Protein AF-A0AA36IQG1-F1 (afdb_monomer_lite)

Structure (mmCIF, N/CA/C/O backbone):
data_AF-A0AA36IQG1-F1
#
_entry.id   AF-A0AA36IQG1-F1
#
loop_
_atom_site.group_PDB
_atom_site.id
_atom_site.type_symbol
_atom_site.label_atom_id
_atom_site.label_alt_id
_atom_site.label_comp_id
_atom_site.label_asym_id
_atom_site.label_entity_id
_atom_site.label_seq_id
_atom_site.pdbx_PDB_ins_code
_atom_site.Cartn_x
_atom_site.Cartn_y
_atom_site.Cartn_z
_atom_site.occupancy
_atom_site.B_iso_or_equiv
_atom_site.auth_seq_id
_atom_site.auth_comp_id
_atom_site.auth_asym_id
_atom_site.auth_atom_id
_atom_site.pdbx_PDB_model_num
ATOM 1 N N . MET A 1 1 ? -6.209 -33.655 64.721 1.00 41.25 1 MET A N 1
ATOM 2 C CA . MET A 1 1 ? -5.600 -32.523 63.988 1.00 41.25 1 MET A CA 1
ATOM 3 C C . MET A 1 1 ? -4.976 -33.063 62.707 1.00 41.25 1 MET A C 1
ATOM 5 O O . MET A 1 1 ? -3.866 -33.567 62.761 1.00 41.25 1 MET A O 1
ATOM 9 N N . PHE A 1 2 ? -5.690 -33.017 61.581 1.00 36.66 2 PHE A N 1
ATOM 10 C CA . PHE A 1 2 ? -5.120 -33.308 60.260 1.00 36.66 2 PHE A CA 1
ATOM 11 C C . PHE A 1 2 ? -5.131 -32.007 59.456 1.00 36.66 2 PHE A C 1
ATOM 13 O O . PHE A 1 2 ? -6.190 -31.433 59.213 1.00 36.66 2 PHE A O 1
ATOM 20 N N . ARG A 1 3 ? -3.937 -31.503 59.126 1.00 43.06 3 ARG A N 1
ATOM 21 C CA . ARG A 1 3 ? -3.743 -30.341 58.253 1.00 43.06 3 ARG A CA 1
ATOM 22 C C . ARG A 1 3 ? -4.010 -30.778 56.814 1.00 43.06 3 ARG A C 1
ATOM 24 O O . ARG A 1 3 ? -3.261 -31.587 56.277 1.00 43.06 3 ARG A O 1
ATOM 31 N N . VAL A 1 4 ? -5.052 -30.226 56.203 1.00 42.84 4 VAL A N 1
ATOM 32 C CA . VAL A 1 4 ? -5.266 -30.295 54.755 1.00 42.84 4 VAL A CA 1
ATOM 33 C C . VAL A 1 4 ? -4.360 -29.244 54.112 1.00 42.84 4 VAL A C 1
ATOM 35 O O . VAL A 1 4 ? -4.527 -28.049 54.346 1.00 42.84 4 VAL A O 1
ATOM 38 N N . LEU A 1 5 ? -3.362 -29.695 53.353 1.00 47.72 5 LEU A N 1
ATOM 39 C CA . LEU A 1 5 ? -2.545 -28.851 52.481 1.00 47.72 5 LEU A CA 1
ATOM 40 C C . LEU A 1 5 ? -3.355 -28.557 51.213 1.00 47.72 5 LEU A C 1
ATOM 42 O O . LEU A 1 5 ? -3.636 -29.461 50.428 1.00 47.72 5 LEU A O 1
ATOM 46 N N . GLY A 1 6 ? -3.761 -27.299 51.042 1.00 42.50 6 GLY A N 1
ATOM 47 C CA . GLY A 1 6 ? -4.405 -26.819 49.824 1.00 42.50 6 GLY A CA 1
ATOM 48 C C . GLY A 1 6 ? -3.398 -26.738 48.681 1.00 42.50 6 GLY A C 1
ATOM 49 O O . GLY A 1 6 ? -2.423 -25.994 48.759 1.00 42.50 6 GLY A O 1
ATOM 50 N N . PHE A 1 7 ? -3.638 -27.501 47.618 1.00 45.84 7 PHE A N 1
ATOM 51 C CA . PHE A 1 7 ? -2.949 -27.332 46.345 1.00 45.84 7 PHE A CA 1
ATOM 52 C C . PHE A 1 7 ? -3.533 -26.108 45.627 1.00 45.84 7 PHE A C 1
ATOM 54 O O . PHE A 1 7 ? -4.675 -26.137 45.172 1.00 45.84 7 PHE A O 1
ATOM 61 N N . CYS A 1 8 ? -2.747 -25.036 45.512 1.00 45.50 8 CYS A N 1
ATOM 62 C CA . CYS A 1 8 ? -3.013 -23.970 44.549 1.00 45.50 8 CYS A CA 1
ATOM 63 C C . CYS A 1 8 ? -2.795 -24.525 43.138 1.00 45.50 8 CYS A C 1
ATOM 65 O O . CYS A 1 8 ? -1.659 -24.683 42.691 1.00 45.50 8 CYS A O 1
ATOM 67 N N . LEU A 1 9 ? -3.885 -24.814 42.431 1.00 46.47 9 LEU A N 1
ATOM 68 C CA . LEU A 1 9 ? -3.864 -24.997 40.985 1.00 46.47 9 LEU A CA 1
ATOM 69 C C . LEU A 1 9 ? -3.625 -23.624 40.348 1.00 46.47 9 LEU A C 1
ATOM 71 O O . LEU A 1 9 ? -4.540 -22.813 40.233 1.00 46.47 9 LEU A O 1
ATOM 75 N N . VAL A 1 10 ? -2.381 -23.350 39.958 1.00 50.50 10 VAL A N 1
ATOM 76 C CA . VAL A 1 10 ? -2.070 -22.230 39.067 1.00 50.50 10 VAL A CA 1
ATOM 77 C C . VAL A 1 10 ? -2.622 -22.609 37.696 1.00 50.50 10 VAL A C 1
ATOM 79 O O . VAL A 1 10 ? -2.089 -23.492 37.026 1.00 50.50 10 VAL A O 1
ATOM 82 N N . ALA A 1 11 ? -3.741 -22.000 37.310 1.00 45.75 11 ALA A N 1
ATOM 83 C CA . ALA A 1 11 ? -4.276 -22.126 35.966 1.00 45.75 11 ALA A CA 1
ATOM 84 C C . ALA A 1 11 ? -3.305 -21.439 34.998 1.00 45.75 11 ALA A C 1
ATOM 86 O O . ALA A 1 11 ? -3.128 -20.223 35.035 1.00 45.75 11 ALA A O 1
ATOM 87 N N . TRP A 1 12 ? -2.654 -22.225 34.146 1.00 48.62 12 TRP A N 1
ATOM 88 C CA . TRP A 1 12 ? -1.882 -21.705 33.026 1.00 48.62 12 TRP A CA 1
ATOM 89 C C . TRP A 1 12 ? -2.890 -21.183 32.004 1.00 48.62 12 TRP A C 1
ATOM 91 O O . TRP A 1 12 ? -3.496 -21.966 31.270 1.00 48.62 12 TRP A O 1
ATOM 101 N N . ALA A 1 13 ? -3.121 -19.871 31.991 1.00 45.00 13 ALA A N 1
ATOM 102 C CA . ALA A 1 13 ? -3.804 -19.234 30.877 1.00 45.00 13 ALA A CA 1
ATOM 103 C C . ALA A 1 13 ? -2.965 -19.511 29.623 1.00 45.00 13 ALA A C 1
ATOM 105 O O . ALA A 1 13 ? -1.805 -19.109 29.543 1.00 45.00 13 ALA A O 1
ATOM 106 N N . ARG A 1 14 ? -3.517 -20.269 28.671 1.00 46.19 14 ARG A N 1
ATOM 107 C CA . ARG A 1 14 ? -2.897 -20.408 27.353 1.00 46.19 14 ARG A CA 1
ATOM 108 C C . ARG A 1 14 ? -2.947 -19.025 26.715 1.00 46.19 14 ARG A C 1
ATOM 110 O O . ARG A 1 14 ? -4.040 -18.495 26.545 1.00 46.19 14 ARG A O 1
ATOM 117 N N . ALA A 1 15 ? -1.786 -18.442 26.425 1.00 52.34 15 ALA A N 1
ATOM 118 C CA . ALA A 1 15 ? -1.721 -17.239 25.610 1.00 52.34 15 ALA A CA 1
ATOM 119 C C . ALA A 1 15 ? -2.441 -17.523 24.284 1.00 52.34 15 ALA A C 1
ATOM 121 O O . ALA A 1 15 ? -2.215 -18.570 23.671 1.00 52.34 15 ALA A O 1
ATOM 122 N N . GLU A 1 16 ? -3.352 -16.638 23.885 1.00 55.72 16 GLU A N 1
ATOM 123 C CA . GLU A 1 16 ? -3.971 -16.721 22.566 1.00 55.72 16 GLU A CA 1
ATOM 124 C C . GLU A 1 16 ? -2.872 -16.604 21.497 1.00 55.72 16 GLU A C 1
ATOM 126 O O . GLU A 1 16 ? -1.923 -15.834 21.680 1.00 55.72 16 GLU A O 1
ATOM 131 N N . PRO A 1 17 ? -2.942 -17.381 20.402 1.00 58.81 17 PRO A N 1
ATOM 132 C CA . PRO A 1 17 ? -1.970 -17.255 19.328 1.00 58.81 17 PRO A CA 1
ATOM 133 C C . PRO A 1 17 ? -2.087 -15.855 18.726 1.00 58.81 17 PRO A C 1
ATOM 135 O O . PRO A 1 17 ? -3.158 -15.455 18.274 1.00 58.81 17 PRO A O 1
ATOM 138 N N . ALA A 1 18 ? -0.986 -15.105 18.713 1.00 72.19 18 ALA A N 1
ATOM 139 C CA . ALA A 1 18 ? -1.009 -13.720 18.247 1.00 72.19 18 ALA A CA 1
ATOM 140 C C . ALA A 1 18 ? -1.276 -13.584 16.744 1.00 72.19 18 ALA A C 1
ATOM 142 O O . ALA A 1 18 ? -1.605 -12.497 16.274 1.00 72.19 18 ALA A O 1
ATOM 143 N N . CYS A 1 19 ? -1.131 -14.679 15.996 1.00 83.56 19 CYS A N 1
ATOM 144 C CA . CYS A 1 19 ? -1.543 -14.757 14.610 1.00 83.56 19 CYS A CA 1
ATOM 145 C C . CYS A 1 19 ? -2.657 -15.786 14.433 1.00 83.56 19 CYS A C 1
ATOM 147 O O . CYS A 1 19 ? -2.537 -16.930 14.873 1.00 83.56 19 CYS A O 1
ATOM 149 N N . THR A 1 20 ? -3.717 -15.407 13.722 1.00 82.56 20 THR A N 1
ATOM 150 C CA . THR A 1 20 ? -4.759 -16.346 13.290 1.00 82.56 20 THR A CA 1
ATOM 151 C C . THR A 1 20 ? -5.058 -16.145 11.810 1.00 82.56 20 THR A C 1
ATOM 153 O O . THR A 1 20 ? -5.496 -15.076 11.381 1.00 82.56 20 THR A O 1
ATOM 156 N N . SER A 1 21 ? -4.819 -17.182 11.005 1.00 68.31 21 SER A N 1
ATOM 157 C CA . SER A 1 21 ? -5.308 -17.228 9.630 1.00 68.31 21 SER A CA 1
ATOM 158 C C . SER A 1 21 ? -6.762 -17.698 9.659 1.00 68.31 21 SER A C 1
ATOM 160 O O . SER A 1 21 ? -7.066 -18.824 10.055 1.00 68.31 21 SER A O 1
ATOM 162 N N . ARG A 1 22 ? -7.705 -16.827 9.284 1.00 62.81 22 ARG A N 1
ATOM 163 C CA . ARG A 1 22 ? -9.074 -17.283 9.025 1.00 62.81 22 ARG A CA 1
ATOM 164 C C . ARG A 1 22 ? -9.137 -17.876 7.626 1.00 62.81 22 ARG A C 1
ATOM 166 O O . ARG A 1 22 ? -8.807 -17.209 6.649 1.00 62.81 22 ARG A O 1
ATOM 173 N N . ALA A 1 23 ? -9.593 -19.125 7.546 1.00 54.66 23 ALA A N 1
ATOM 174 C CA . ALA A 1 23 ? -10.039 -19.709 6.292 1.00 54.66 23 ALA A CA 1
ATOM 175 C C . ALA A 1 23 ? -11.165 -18.846 5.697 1.00 54.66 23 ALA A C 1
ATOM 177 O O . ALA A 1 23 ? -11.987 -18.285 6.421 1.00 54.66 23 ALA A O 1
ATOM 178 N N . VAL A 1 24 ? -11.137 -18.730 4.372 1.00 52.34 24 VAL A N 1
ATOM 179 C CA . VAL A 1 24 ? -11.989 -17.891 3.528 1.00 52.34 24 VAL A CA 1
ATOM 180 C C . VAL A 1 24 ? -13.472 -18.113 3.835 1.00 52.34 24 VAL A C 1
ATOM 182 O O . VAL A 1 24 ? -14.077 -19.050 3.326 1.00 52.34 24 VAL A O 1
ATOM 185 N N . GLU A 1 25 ? -14.082 -17.215 4.605 1.00 49.03 25 GLU A N 1
ATOM 186 C CA . GLU A 1 25 ? -15.535 -17.066 4.623 1.00 49.03 25 GLU A CA 1
ATOM 187 C C . GLU A 1 25 ? -15.880 -15.632 4.222 1.00 49.03 25 GLU A C 1
ATOM 189 O O . GLU A 1 25 ? -15.621 -14.663 4.930 1.00 49.03 25 GLU A O 1
ATOM 194 N N . SER A 1 26 ? -16.407 -15.522 3.003 1.00 52.38 26 SER A N 1
ATOM 195 C CA . SER A 1 26 ? -16.682 -14.309 2.223 1.00 52.38 26 SER A CA 1
ATOM 196 C C . SER A 1 26 ? -17.869 -13.483 2.763 1.00 52.38 26 SER A C 1
ATOM 198 O O . SER A 1 26 ? -18.528 -12.762 2.007 1.00 52.38 26 SER A O 1
ATOM 200 N N . ALA A 1 27 ? -18.181 -13.573 4.054 1.00 58.19 27 ALA A N 1
ATOM 201 C CA . ALA A 1 27 ? -19.183 -12.702 4.651 1.00 58.19 27 ALA A CA 1
ATOM 202 C C . ALA A 1 27 ? -18.648 -11.262 4.714 1.00 58.19 27 ALA A C 1
ATOM 204 O O . ALA A 1 27 ? -17.476 -11.033 5.020 1.00 58.19 27 ALA A O 1
ATOM 205 N N . ALA A 1 28 ? -19.509 -10.286 4.413 1.00 61.56 28 ALA A N 1
ATOM 206 C CA . ALA A 1 28 ? -19.200 -8.895 4.710 1.00 61.56 28 ALA A CA 1
ATOM 207 C C . ALA A 1 28 ? -18.885 -8.773 6.216 1.00 61.56 28 ALA A C 1
ATOM 209 O O . ALA A 1 28 ? -19.557 -9.412 7.034 1.00 61.56 28 ALA A O 1
ATOM 210 N N . PRO A 1 29 ? -17.851 -8.012 6.598 1.00 65.62 29 PRO A N 1
ATOM 211 C CA . PRO A 1 29 ? -17.495 -7.846 7.989 1.00 65.62 29 PRO A CA 1
ATOM 212 C C . PRO A 1 29 ? -18.657 -7.152 8.703 1.00 65.62 29 PRO A C 1
ATOM 214 O O . PRO A 1 29 ? -19.240 -6.195 8.201 1.00 65.62 29 PRO A O 1
ATOM 217 N N . ALA A 1 30 ? -19.004 -7.645 9.892 1.00 75.25 30 ALA A N 1
ATOM 218 C CA . ALA A 1 30 ? -20.083 -7.077 10.703 1.00 75.25 30 ALA A CA 1
ATOM 219 C C . ALA A 1 30 ? -19.775 -5.650 11.207 1.00 75.25 30 ALA A C 1
ATOM 221 O O . ALA A 1 30 ? -20.647 -4.990 11.766 1.00 75.25 30 ALA A O 1
ATOM 222 N N . ARG A 1 31 ? -18.527 -5.192 11.042 1.00 89.44 31 ARG A N 1
ATOM 223 C CA . ARG A 1 31 ? -18.010 -3.877 11.434 1.00 89.44 31 ARG A CA 1
ATOM 224 C C . ARG A 1 31 ? -17.150 -3.309 10.294 1.00 89.44 31 ARG A C 1
ATOM 226 O O . ARG A 1 31 ? -16.562 -4.103 9.557 1.00 89.44 31 ARG A O 1
ATOM 233 N N . PRO A 1 32 ? -17.030 -1.977 10.156 1.00 95.06 32 PRO A N 1
ATOM 234 C CA . PRO A 1 32 ? -16.093 -1.362 9.220 1.00 95.06 32 PRO A CA 1
ATOM 235 C C . PRO A 1 32 ? -14.651 -1.843 9.434 1.00 95.06 32 PRO A C 1
ATOM 237 O O . PRO A 1 32 ? -14.182 -1.938 10.567 1.00 95.06 32 PRO A O 1
ATOM 240 N N . CYS A 1 33 ? -13.942 -2.097 8.339 1.00 97.25 33 CYS A N 1
ATOM 241 C CA . CYS A 1 33 ? -12.523 -2.455 8.317 1.00 97.25 33 CYS A CA 1
ATOM 242 C C . CYS A 1 33 ? -11.749 -1.548 7.358 1.00 97.25 33 CYS A C 1
ATOM 244 O O . CYS A 1 33 ? -12.348 -0.883 6.509 1.00 97.25 33 CYS A O 1
ATOM 246 N N . LEU A 1 34 ? -10.420 -1.550 7.474 1.00 98.25 34 LEU A N 1
ATOM 247 C CA . LEU A 1 34 ? -9.509 -0.849 6.567 1.00 98.25 34 LEU A CA 1
ATOM 248 C C . LEU A 1 34 ? -8.554 -1.843 5.907 1.00 98.25 34 LEU A C 1
ATOM 250 O O . LEU A 1 34 ? -7.864 -2.574 6.611 1.00 98.25 34 LEU A O 1
ATOM 254 N N . CYS A 1 35 ? -8.451 -1.801 4.580 1.00 98.50 35 CYS A N 1
ATOM 255 C CA . CYS A 1 35 ? -7.291 -2.322 3.863 1.00 98.50 35 CYS A CA 1
ATOM 256 C C . CYS A 1 35 ? -6.442 -1.156 3.348 1.00 98.50 35 CYS A C 1
ATOM 258 O O . CYS A 1 35 ? -6.887 -0.387 2.497 1.00 98.50 35 CYS A O 1
ATOM 260 N N . ALA A 1 36 ? -5.223 -1.021 3.855 1.00 98.56 36 ALA A N 1
ATOM 261 C CA . ALA A 1 36 ? -4.257 -0.036 3.388 1.00 98.56 36 ALA A CA 1
ATOM 262 C C . ALA A 1 36 ? -3.112 -0.728 2.643 1.00 98.56 36 ALA A C 1
ATOM 264 O O . ALA A 1 36 ? -2.716 -1.838 2.996 1.00 98.56 36 ALA A O 1
ATOM 265 N N . PHE A 1 37 ? -2.579 -0.073 1.617 1.00 98.56 37 PHE A N 1
ATOM 266 C CA . PHE A 1 37 ? -1.577 -0.669 0.736 1.00 98.56 37 PHE A CA 1
ATOM 267 C C . PHE A 1 37 ? -0.392 0.274 0.538 1.00 98.56 37 PHE A C 1
ATOM 269 O O . PHE A 1 37 ? -0.570 1.487 0.387 1.00 98.56 37 PHE A O 1
ATOM 276 N N . ASP A 1 38 ? 0.814 -0.278 0.484 1.00 98.06 38 ASP A N 1
ATOM 277 C CA . ASP A 1 38 ? 1.863 0.327 -0.329 1.00 98.06 38 ASP A CA 1
ATOM 278 C C . ASP A 1 38 ? 1.510 0.184 -1.824 1.00 98.06 38 ASP A C 1
ATOM 280 O O . ASP A 1 38 ? 0.651 -0.614 -2.209 1.00 98.06 38 ASP A O 1
ATOM 284 N N . VAL A 1 39 ? 2.124 0.995 -2.683 1.00 96.69 39 VAL A N 1
ATOM 285 C CA . VAL A 1 39 ? 1.870 0.948 -4.130 1.00 96.69 39 VAL A CA 1
ATOM 286 C C . VAL A 1 39 ? 2.929 0.104 -4.824 1.00 96.69 39 VAL A C 1
ATOM 288 O O . VAL A 1 39 ? 2.596 -0.877 -5.497 1.00 96.69 39 VAL A O 1
ATOM 291 N N . ASP A 1 40 ? 4.192 0.460 -4.625 1.00 94.69 40 ASP A N 1
ATOM 292 C CA . ASP A 1 40 ? 5.326 -0.020 -5.395 1.00 94.69 40 ASP A CA 1
ATOM 293 C C . ASP A 1 40 ? 5.625 -1.476 -5.058 1.00 94.69 40 ASP A C 1
ATOM 295 O O . ASP A 1 40 ? 5.992 -1.807 -3.941 1.00 94.69 40 ASP A O 1
ATOM 299 N N . ARG A 1 41 ? 5.499 -2.373 -6.041 1.00 95.62 41 ARG A N 1
ATOM 300 C CA . ARG A 1 41 ? 5.685 -3.830 -5.841 1.00 95.62 41 ARG A CA 1
ATOM 301 C C . ARG A 1 41 ? 4.673 -4.465 -4.889 1.00 95.62 41 ARG A C 1
ATOM 303 O O . ARG A 1 41 ? 4.863 -5.612 -4.487 1.00 95.62 41 ARG A O 1
ATOM 310 N N . THR A 1 42 ? 3.575 -3.764 -4.612 1.00 97.88 42 THR A N 1
ATOM 311 C CA . THR A 1 42 ? 2.414 -4.247 -3.856 1.00 97.88 42 THR A CA 1
ATOM 312 C C . THR A 1 42 ? 1.172 -4.236 -4.750 1.00 97.88 42 THR A C 1
ATOM 314 O O . THR A 1 42 ? 0.723 -5.292 -5.211 1.00 97.88 42 THR A O 1
ATOM 317 N N . LEU A 1 43 ? 0.636 -3.047 -5.055 1.00 97.88 43 LEU A N 1
ATOM 318 C CA . LEU A 1 43 ? -0.425 -2.853 -6.054 1.00 97.88 43 LEU A CA 1
ATOM 319 C C . LEU A 1 43 ? 0.132 -2.848 -7.484 1.00 97.88 43 LEU A C 1
ATOM 321 O O . LEU A 1 43 ? -0.596 -3.133 -8.437 1.00 97.88 43 LEU A O 1
ATOM 325 N N . THR A 1 44 ? 1.421 -2.571 -7.634 1.00 97.19 44 THR A N 1
ATOM 326 C CA . THR A 1 44 ? 2.168 -2.707 -8.886 1.00 97.19 44 THR A CA 1
ATOM 327 C C . THR A 1 44 ? 3.140 -3.883 -8.808 1.00 97.19 44 THR A C 1
ATOM 329 O O . THR A 1 44 ? 3.363 -4.455 -7.741 1.00 97.19 44 THR A O 1
ATOM 332 N N . GLY A 1 45 ? 3.702 -4.288 -9.941 1.00 95.62 45 GLY A N 1
ATOM 333 C CA . GLY A 1 45 ? 4.845 -5.198 -10.021 1.00 95.62 45 GLY A CA 1
ATOM 334 C C . GLY A 1 45 ? 6.013 -4.558 -10.768 1.00 95.62 45 GLY A C 1
ATOM 335 O O . GLY A 1 45 ? 5.982 -3.370 -11.074 1.00 95.62 45 GLY A O 1
ATOM 336 N N . PHE A 1 46 ? 7.051 -5.341 -11.083 1.00 93.44 46 PHE A N 1
ATOM 337 C CA . PHE A 1 46 ? 8.132 -4.875 -11.959 1.00 93.44 46 PHE A CA 1
ATOM 338 C C . PHE A 1 46 ? 7.561 -4.430 -13.295 1.00 93.44 46 PHE A C 1
ATOM 340 O O . PHE A 1 46 ? 6.780 -5.162 -13.907 1.00 93.44 46 PHE A O 1
ATOM 347 N N . GLN A 1 47 ? 7.971 -3.242 -13.734 1.00 92.50 47 GLN A N 1
ATOM 348 C CA . GLN A 1 47 ? 7.500 -2.661 -14.976 1.00 92.50 47 GLN A CA 1
ATOM 349 C C . GLN A 1 47 ? 7.801 -3.587 -16.160 1.00 92.50 47 GLN A C 1
ATOM 351 O O . GLN A 1 47 ? 8.942 -4.004 -16.360 1.00 92.50 47 GLN A O 1
ATOM 356 N N . GLU A 1 48 ? 6.761 -3.917 -16.930 1.00 92.06 48 GLU A N 1
ATOM 357 C CA . GLU A 1 48 ? 6.822 -4.644 -18.210 1.00 92.06 48 GLU A CA 1
ATOM 358 C C . GLU A 1 48 ? 7.443 -6.059 -18.156 1.00 92.06 48 GLU A C 1
ATOM 360 O O . GLU A 1 48 ? 7.674 -6.682 -19.193 1.00 92.06 48 GLU A O 1
ATOM 365 N N . LEU A 1 49 ? 7.654 -6.630 -16.965 1.00 92.50 49 LEU A N 1
ATOM 366 C CA . LEU A 1 49 ? 8.316 -7.928 -16.783 1.00 92.50 49 LEU A CA 1
ATOM 367 C C . LEU A 1 49 ? 7.341 -9.117 -16.876 1.00 92.50 49 LEU A C 1
ATOM 369 O O . LEU A 1 49 ? 7.277 -9.981 -16.000 1.00 92.50 49 LEU A O 1
ATOM 373 N N . LEU A 1 50 ? 6.549 -9.176 -17.948 1.00 94.62 50 LEU A N 1
ATOM 374 C CA . LEU A 1 50 ? 5.480 -10.175 -18.098 1.00 94.62 50 LEU A CA 1
ATOM 375 C C . LEU A 1 50 ? 5.983 -11.619 -18.254 1.00 94.62 50 LEU A C 1
ATOM 377 O O . LEU A 1 50 ? 5.232 -12.555 -17.992 1.00 94.62 50 LEU A O 1
ATOM 381 N N . SER A 1 51 ? 7.244 -11.825 -18.643 1.00 95.19 51 SER A N 1
ATOM 382 C CA . SER A 1 51 ? 7.842 -13.166 -18.711 1.00 95.19 51 SER A CA 1
ATOM 383 C C . SER A 1 51 ? 7.985 -13.819 -17.335 1.00 95.19 51 SER A C 1
ATOM 385 O O . SER A 1 51 ? 7.814 -15.029 -17.214 1.00 95.19 51 SER A O 1
ATOM 387 N N . GLU A 1 52 ? 8.290 -13.028 -16.304 1.00 95.50 52 GLU A N 1
ATOM 388 C CA . GLU A 1 52 ? 8.435 -13.505 -14.920 1.00 95.50 52 GLU A CA 1
ATOM 389 C C . GLU A 1 52 ? 7.143 -13.295 -14.123 1.00 95.50 52 GLU A C 1
ATOM 391 O O . GLU A 1 52 ? 6.825 -14.077 -13.228 1.00 95.50 52 GLU A O 1
ATOM 396 N N . CYS A 1 53 ? 6.361 -12.279 -14.497 1.00 97.31 53 CYS A N 1
ATOM 397 C CA . CYS A 1 53 ? 5.118 -11.886 -13.849 1.00 97.31 53 CYS A CA 1
ATOM 398 C C . CYS A 1 53 ? 3.925 -11.965 -14.819 1.00 97.31 53 CYS A C 1
ATOM 400 O O . CYS A 1 53 ? 3.307 -10.945 -15.126 1.00 97.31 53 CYS A O 1
ATOM 402 N N . PRO A 1 54 ? 3.543 -13.167 -15.293 1.00 97.50 54 PRO A N 1
ATOM 403 C CA . PRO A 1 54 ? 2.552 -13.330 -16.363 1.00 97.50 54 PRO A CA 1
ATOM 404 C C . PRO A 1 54 ? 1.119 -12.953 -15.965 1.00 97.50 54 PRO A C 1
ATOM 406 O O . PRO A 1 54 ? 0.229 -12.944 -16.809 1.00 97.50 54 PRO A O 1
ATOM 409 N N . ARG A 1 55 ? 0.869 -12.684 -14.679 1.00 97.62 55 ARG A N 1
ATOM 410 C CA . ARG A 1 55 ? -0.434 -12.234 -14.162 1.00 97.62 55 ARG A CA 1
ATOM 411 C C . ARG A 1 55 ? -0.524 -10.720 -13.991 1.00 97.62 55 ARG A C 1
ATOM 413 O O . ARG A 1 55 ? -1.552 -10.231 -13.528 1.00 97.62 55 ARG A O 1
ATOM 420 N N . ASN A 1 56 ? 0.539 -9.994 -14.315 1.00 98.00 56 ASN A N 1
ATOM 421 C CA . ASN A 1 56 ? 0.521 -8.545 -14.264 1.00 98.00 56 ASN A CA 1
ATOM 422 C C . ASN A 1 56 ? -0.099 -7.967 -15.534 1.00 98.00 56 ASN A C 1
ATOM 424 O O . ASN A 1 56 ? -0.088 -8.599 -16.589 1.00 98.00 56 ASN A O 1
ATOM 428 N N . LEU A 1 57 ? -0.617 -6.749 -15.421 1.00 97.38 57 LEU A N 1
ATOM 429 C CA . LEU A 1 57 ? -1.198 -6.008 -16.532 1.00 97.38 57 LEU A CA 1
ATOM 430 C C . LEU A 1 57 ? -0.395 -4.734 -16.770 1.00 97.38 57 LEU A C 1
ATOM 432 O O . LEU A 1 57 ? -0.332 -3.866 -15.902 1.00 97.38 57 LEU A O 1
ATOM 436 N N . VAL A 1 58 ? 0.201 -4.619 -17.954 1.00 96.56 58 VAL A N 1
ATOM 437 C CA . VAL A 1 58 ? 0.891 -3.398 -18.379 1.00 96.56 58 VAL A CA 1
ATOM 438 C C . VAL A 1 58 ? -0.141 -2.372 -18.840 1.00 96.56 58 VAL A C 1
ATOM 440 O O . VAL A 1 58 ? -0.944 -2.637 -19.732 1.00 96.56 58 VAL A O 1
ATOM 443 N N . MET A 1 59 ? -0.093 -1.190 -18.241 1.00 95.06 59 MET A N 1
ATOM 444 C CA . MET A 1 59 ? -0.866 -0.013 -18.614 1.00 95.06 59 MET A CA 1
ATOM 445 C C . MET A 1 59 ? -0.026 0.826 -19.580 1.00 95.06 59 MET A C 1
ATOM 447 O O . MET A 1 59 ? 0.672 1.758 -19.177 1.00 95.06 59 MET A O 1
ATOM 451 N N . GLU A 1 60 ? -0.041 0.455 -20.861 1.00 92.06 60 GLU A N 1
ATOM 452 C CA . GLU A 1 60 ? 0.731 1.157 -21.890 1.00 92.06 60 GLU A CA 1
ATOM 453 C C . GLU A 1 60 ? 0.438 2.666 -21.893 1.00 92.06 60 GLU A C 1
ATOM 455 O O . GLU A 1 60 ? -0.708 3.103 -21.789 1.00 92.06 60 GLU A O 1
ATOM 460 N N . GLY A 1 61 ? 1.492 3.475 -22.012 1.00 90.12 61 GLY A N 1
ATOM 461 C CA . GLY A 1 61 ? 1.389 4.936 -22.033 1.00 90.12 61 GLY A CA 1
ATOM 462 C C . GLY A 1 61 ? 1.334 5.603 -20.655 1.00 90.12 61 GLY A C 1
ATOM 463 O O . GLY A 1 61 ? 1.679 6.780 -20.567 1.00 90.12 61 GLY A O 1
ATOM 464 N N . ILE A 1 62 ? 1.011 4.871 -19.584 1.00 92.19 62 ILE A N 1
ATOM 465 C CA . ILE A 1 62 ? 1.090 5.384 -18.210 1.00 92.19 62 ILE A CA 1
ATOM 466 C C . ILE A 1 62 ? 2.485 5.096 -17.676 1.00 92.19 62 ILE A C 1
ATOM 468 O O . ILE A 1 62 ? 2.889 3.941 -17.556 1.00 92.19 62 ILE A O 1
ATOM 472 N N . LYS A 1 63 ? 3.250 6.147 -17.389 1.00 90.62 63 LYS A N 1
ATOM 473 C CA . LYS A 1 63 ? 4.616 6.007 -16.883 1.00 90.62 63 LYS A CA 1
ATOM 474 C C . LYS A 1 63 ? 4.590 5.687 -15.399 1.00 90.62 63 LYS A C 1
ATOM 476 O O . LYS A 1 63 ? 3.920 6.376 -14.640 1.00 90.62 63 LYS A O 1
ATOM 481 N N . ASP A 1 64 ?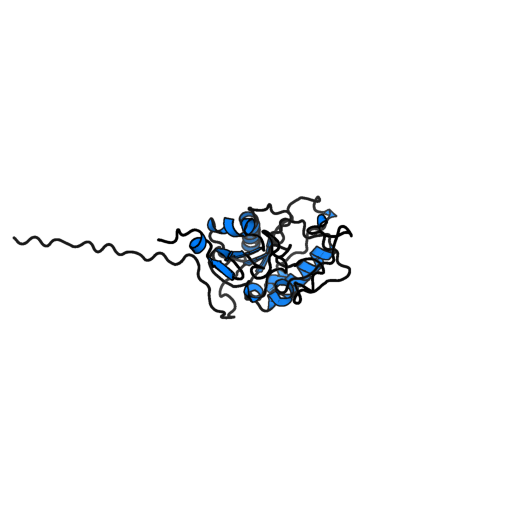 5.377 4.697 -15.023 1.00 88.81 64 ASP A N 1
ATOM 482 C CA . ASP A 1 64 ? 5.692 4.365 -13.646 1.00 88.81 64 ASP A CA 1
ATOM 483 C C . ASP A 1 64 ? 7.130 4.800 -13.372 1.00 88.81 64 ASP A C 1
ATOM 485 O O . ASP A 1 64 ? 8.084 4.400 -14.059 1.00 88.81 64 ASP A O 1
ATOM 489 N N . TYR A 1 65 ? 7.238 5.699 -12.394 1.00 84.56 65 TYR A N 1
ATOM 490 C CA . TYR A 1 65 ? 8.494 6.320 -12.006 1.00 84.56 65 TYR A CA 1
ATOM 491 C C . TYR A 1 65 ? 9.186 5.610 -10.834 1.00 84.56 65 TYR A C 1
ATOM 493 O O . TYR A 1 65 ? 10.248 6.034 -10.370 1.00 84.56 65 TYR A O 1
ATOM 501 N N . ALA A 1 66 ? 8.627 4.518 -10.334 1.00 84.44 66 ALA A N 1
ATOM 502 C CA . ALA A 1 66 ? 9.284 3.718 -9.328 1.00 84.44 66 ALA A CA 1
ATOM 503 C C . ALA A 1 66 ? 10.528 3.053 -9.927 1.00 84.44 66 ALA A C 1
ATOM 505 O O . ALA A 1 66 ? 10.520 2.511 -11.033 1.00 84.44 66 ALA A O 1
ATOM 506 N N . TYR A 1 67 ? 11.628 3.065 -9.172 1.00 76.31 67 TYR A N 1
ATOM 507 C CA . TYR A 1 67 ? 12.863 2.371 -9.551 1.00 76.31 67 TYR A CA 1
ATOM 508 C C . TYR A 1 67 ? 13.430 2.796 -10.922 1.00 76.31 67 TYR A C 1
ATOM 510 O O . TYR A 1 67 ? 13.971 1.962 -11.645 1.00 76.31 67 TYR A O 1
ATOM 518 N N . LEU A 1 68 ? 13.366 4.095 -11.266 1.00 72.81 68 LEU A N 1
ATOM 519 C CA . LEU A 1 68 ? 13.865 4.672 -12.539 1.00 72.81 68 LEU A CA 1
ATOM 520 C C . LEU A 1 68 ? 15.246 4.156 -12.957 1.00 72.81 68 LEU A C 1
ATOM 522 O O . LEU A 1 68 ? 15.508 3.957 -14.142 1.00 72.81 68 LEU A O 1
ATOM 526 N N . TYR A 1 69 ? 16.120 3.924 -11.973 1.00 67.00 69 TYR A N 1
ATOM 527 C CA . TYR A 1 69 ? 17.484 3.432 -12.158 1.00 67.00 69 TYR A CA 1
ATOM 528 C C . TYR A 1 69 ? 17.563 2.034 -12.789 1.00 67.00 69 TYR A C 1
ATOM 530 O O . TYR A 1 69 ? 18.632 1.628 -13.236 1.00 67.00 69 TYR A O 1
ATOM 538 N N . ALA A 1 70 ? 16.460 1.289 -12.811 1.00 62.91 70 ALA A N 1
ATOM 539 C CA . ALA A 1 70 ? 16.405 -0.075 -13.309 1.00 62.91 70 ALA A CA 1
ATOM 540 C C . ALA A 1 70 ? 16.009 -0.174 -14.792 1.00 62.91 70 ALA A C 1
ATOM 542 O O . ALA A 1 70 ? 16.008 -1.273 -15.344 1.00 62.91 70 ALA A O 1
ATOM 543 N N . THR A 1 71 ? 15.695 0.946 -15.459 1.00 64.19 71 THR A N 1
ATOM 544 C CA . THR A 1 71 ? 15.313 0.946 -16.881 1.00 64.19 71 THR A CA 1
ATOM 545 C C . THR A 1 71 ? 16.204 1.887 -17.702 1.00 64.19 71 THR A C 1
ATOM 547 O O . THR A 1 71 ? 16.442 3.022 -17.289 1.00 64.19 71 THR A O 1
ATOM 550 N N . PRO A 1 72 ? 16.663 1.491 -18.908 1.00 68.38 72 PRO A N 1
ATOM 551 C CA . PRO A 1 72 ? 17.462 2.371 -19.771 1.00 68.38 72 PRO A CA 1
ATOM 552 C C . PRO A 1 72 ? 16.738 3.658 -20.194 1.00 68.38 72 PRO A C 1
ATOM 554 O O . PRO A 1 72 ? 17.380 4.662 -20.486 1.00 68.38 72 PRO A O 1
ATOM 557 N N . ARG A 1 73 ? 15.398 3.630 -20.231 1.00 71.50 73 ARG A N 1
ATOM 558 C CA . ARG A 1 73 ? 14.539 4.784 -20.550 1.00 71.50 73 ARG A CA 1
ATOM 559 C C . ARG A 1 73 ? 14.418 5.778 -19.392 1.00 71.50 73 ARG A C 1
ATOM 561 O O . ARG A 1 73 ? 13.892 6.869 -19.591 1.00 71.50 73 ARG A O 1
ATOM 568 N N . GLY A 1 74 ? 14.868 5.393 -18.197 1.00 73.94 74 GLY A N 1
ATOM 569 C CA . GLY A 1 74 ? 14.646 6.149 -16.974 1.00 73.94 74 GLY A CA 1
ATOM 570 C C . GLY A 1 74 ? 13.186 6.158 -16.525 1.00 73.94 74 GLY A C 1
ATOM 571 O O . GLY A 1 74 ? 12.841 7.057 -15.783 1.00 73.94 74 GLY A O 1
ATOM 572 N N . PHE A 1 75 ? 12.346 5.231 -17.007 1.00 78.88 75 PHE A N 1
ATOM 573 C CA . PHE A 1 75 ? 11.002 4.869 -16.525 1.00 78.88 75 PHE A CA 1
ATOM 574 C C . PHE A 1 75 ? 10.527 3.574 -17.225 1.00 78.88 75 PHE A C 1
ATOM 576 O O . PHE A 1 75 ? 11.033 3.207 -18.296 1.00 78.88 75 PHE A O 1
ATOM 583 N N . GLY A 1 76 ? 9.525 2.905 -16.650 1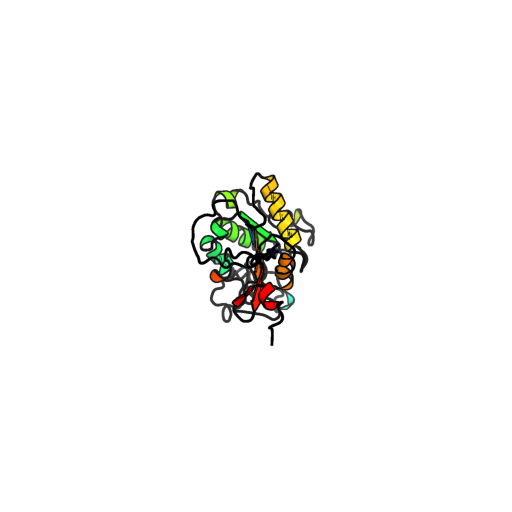.00 88.94 76 GLY A N 1
ATOM 584 C CA . GLY A 1 76 ? 8.768 1.826 -17.297 1.00 88.94 76 GLY A CA 1
ATOM 585 C C . GLY A 1 76 ? 7.284 2.176 -17.415 1.00 88.94 76 GLY A C 1
ATOM 586 O O . GLY A 1 76 ? 6.862 3.247 -16.975 1.00 88.94 76 GLY A O 1
ATOM 587 N N . PHE A 1 77 ? 6.483 1.305 -18.021 1.00 92.81 77 PHE A N 1
ATOM 588 C CA . PHE A 1 77 ? 5.027 1.449 -17.953 1.00 92.81 77 PHE A CA 1
ATOM 589 C C . PHE A 1 77 ? 4.475 0.899 -16.639 1.00 92.81 77 PHE A C 1
ATOM 591 O O . PHE A 1 77 ? 4.914 -0.155 -16.162 1.00 92.81 77 PHE A O 1
ATOM 598 N N . LEU A 1 78 ? 3.475 1.595 -16.092 1.00 94.75 78 LEU A N 1
ATOM 599 C CA . LEU A 1 78 ? 2.726 1.151 -14.924 1.00 94.75 78 LEU A CA 1
ATOM 600 C C . LEU A 1 78 ? 2.256 -0.274 -15.152 1.00 94.75 78 LEU A C 1
ATOM 602 O O . LEU A 1 78 ? 1.589 -0.584 -16.134 1.00 94.75 78 LEU A O 1
ATOM 606 N N . THR A 1 79 ? 2.645 -1.155 -14.244 1.00 96.06 79 THR A N 1
ATOM 607 C CA . THR A 1 79 ? 2.365 -2.579 -14.358 1.00 96.06 79 THR A CA 1
ATOM 608 C C . THR A 1 79 ? 1.611 -3.012 -13.115 1.00 96.06 79 THR A C 1
ATOM 610 O O . THR A 1 79 ? 2.190 -3.142 -12.040 1.00 96.06 79 THR A O 1
ATOM 613 N N . LEU A 1 80 ? 0.300 -3.196 -13.250 1.00 97.62 80 LEU A N 1
ATOM 614 C CA . LEU A 1 80 ? -0.595 -3.562 -12.159 1.00 97.62 80 LEU A CA 1
ATOM 615 C C . LEU A 1 80 ? -0.353 -5.014 -11.735 1.00 97.62 80 LEU A C 1
ATOM 617 O O . LEU A 1 80 ? -0.305 -5.914 -12.578 1.00 97.62 80 LEU A O 1
ATOM 621 N N . SER A 1 81 ? -0.221 -5.247 -10.429 1.00 98.31 81 SER A N 1
ATOM 622 C CA . SER A 1 81 ? -0.099 -6.590 -9.860 1.00 98.31 81 SER A CA 1
ATOM 623 C C . SER A 1 81 ? -1.400 -7.383 -9.988 1.00 98.31 81 SER A C 1
ATOM 625 O O . SER A 1 81 ? -2.468 -6.828 -10.259 1.00 98.31 81 SER A O 1
ATOM 627 N N . GLN A 1 82 ? -1.341 -8.699 -9.768 1.00 98.19 82 GLN A N 1
ATOM 628 C CA . GLN A 1 82 ? -2.558 -9.514 -9.704 1.00 98.19 82 GLN A CA 1
ATOM 629 C C . GLN A 1 82 ? -3.513 -9.005 -8.608 1.00 98.19 82 GLN A C 1
ATOM 631 O O . GLN A 1 82 ? -4.731 -9.051 -8.783 1.00 98.19 82 GLN A O 1
ATOM 636 N N . LEU A 1 83 ? -2.969 -8.525 -7.484 1.00 98.00 83 LEU A N 1
ATOM 637 C CA . LEU A 1 83 ? -3.756 -7.993 -6.380 1.00 98.00 83 LEU A CA 1
ATOM 638 C C . LEU A 1 83 ? -4.594 -6.792 -6.815 1.00 98.00 83 LEU A C 1
ATOM 640 O O . LEU A 1 83 ? -5.812 -6.853 -6.675 1.00 98.00 83 LEU A O 1
ATOM 644 N N . SER A 1 84 ? -3.989 -5.740 -7.375 1.00 97.19 84 SER A N 1
ATOM 645 C CA . SER A 1 84 ? -4.728 -4.522 -7.750 1.00 97.19 84 SER A CA 1
ATOM 646 C C . SER A 1 84 ? -5.805 -4.779 -8.803 1.00 97.19 84 SER A C 1
ATOM 648 O O . SER A 1 84 ? -6.894 -4.219 -8.709 1.00 97.19 84 SER A O 1
ATOM 650 N N . GLN A 1 85 ? -5.549 -5.692 -9.744 1.00 97.31 85 GLN A N 1
ATOM 651 C CA . GLN A 1 85 ? -6.521 -6.098 -10.764 1.00 97.31 85 GLN A CA 1
ATOM 652 C C . GLN A 1 85 ? -7.756 -6.812 -10.189 1.00 97.31 85 GLN A C 1
ATOM 654 O O . GLN A 1 85 ? -8.820 -6.776 -10.802 1.00 97.31 85 GLN A O 1
ATOM 659 N N . GLY A 1 86 ? -7.630 -7.485 -9.040 1.00 96.00 86 GLY A N 1
ATOM 660 C CA . GLY A 1 86 ? -8.685 -8.339 -8.485 1.00 96.00 86 GLY A CA 1
ATOM 661 C C . GLY A 1 86 ? -9.056 -8.038 -7.037 1.00 96.00 86 GLY A C 1
ATOM 662 O O . GLY A 1 86 ? -9.625 -8.907 -6.376 1.00 96.00 86 GLY A O 1
ATOM 663 N N . LEU A 1 87 ? -8.772 -6.836 -6.525 1.00 95.19 87 LEU A N 1
ATOM 664 C CA . LEU A 1 87 ? -9.107 -6.436 -5.150 1.00 95.19 87 LEU A CA 1
ATOM 665 C C . LEU A 1 87 ? -10.597 -6.650 -4.813 1.00 95.19 87 LEU A C 1
ATOM 667 O O . LEU A 1 87 ? -10.918 -7.050 -3.697 1.00 95.19 87 LEU A O 1
ATOM 671 N N . ASN A 1 88 ? -11.505 -6.480 -5.783 1.00 94.94 88 ASN A N 1
ATOM 672 C CA . ASN A 1 88 ? -12.942 -6.756 -5.618 1.00 94.94 88 ASN A CA 1
ATOM 673 C C . ASN A 1 88 ? -13.284 -8.237 -5.357 1.00 94.94 88 ASN A C 1
ATOM 675 O O . ASN A 1 88 ? -14.420 -8.564 -5.013 1.00 94.94 88 ASN A O 1
ATOM 679 N N . THR A 1 89 ? -12.336 -9.154 -5.541 1.00 94.50 89 THR A N 1
ATOM 680 C CA . THR A 1 89 ? -12.511 -10.587 -5.266 1.00 94.50 89 THR A CA 1
ATOM 681 C C . THR A 1 89 ? -11.944 -11.007 -3.913 1.00 94.50 89 THR A C 1
ATOM 683 O O . THR A 1 89 ? -12.198 -12.127 -3.473 1.00 94.50 89 THR A O 1
ATOM 686 N N . THR A 1 90 ? -11.221 -10.116 -3.231 1.00 94.31 90 THR A N 1
ATOM 687 C CA . THR A 1 90 ? -10.677 -10.363 -1.892 1.00 94.31 90 THR A CA 1
ATOM 688 C C . THR A 1 90 ? -11.654 -9.880 -0.817 1.00 94.31 90 THR A C 1
ATOM 690 O O . THR A 1 90 ? -12.709 -9.307 -1.108 1.00 94.31 90 THR A O 1
ATOM 693 N N . PHE A 1 91 ? -11.317 -10.092 0.458 1.00 93.69 91 PHE A N 1
ATOM 694 C CA . PHE A 1 91 ? -12.115 -9.552 1.562 1.00 93.69 91 PHE A CA 1
ATOM 695 C C . PHE A 1 91 ? -12.089 -8.012 1.609 1.00 93.69 91 PHE A C 1
ATOM 697 O O . PHE A 1 91 ? -13.042 -7.410 2.107 1.00 93.69 91 PHE A O 1
ATOM 704 N N . CYS A 1 92 ? -11.048 -7.376 1.048 1.00 95.81 92 CYS A N 1
ATOM 705 C CA . CYS A 1 92 ? -10.880 -5.923 1.059 1.00 95.81 92 CYS A CA 1
ATOM 706 C C . CYS A 1 92 ? -11.976 -5.182 0.294 1.00 95.81 92 CYS A C 1
ATOM 708 O O . CYS A 1 92 ? -12.224 -4.020 0.594 1.00 95.81 92 CYS A O 1
ATOM 710 N N . ARG A 1 93 ? -12.702 -5.848 -0.617 1.00 95.00 93 ARG A N 1
ATOM 711 C CA . ARG A 1 93 ? -13.892 -5.277 -1.276 1.00 95.00 93 ARG A CA 1
ATOM 712 C C . ARG A 1 93 ? -14.950 -4.769 -0.289 1.00 95.00 93 ARG A C 1
ATOM 714 O O . ARG A 1 93 ? -15.758 -3.910 -0.627 1.00 95.00 93 ARG A O 1
ATOM 721 N N . ASN A 1 94 ? -14.969 -5.342 0.917 1.00 93.50 94 ASN A N 1
ATOM 722 C CA . ASN A 1 94 ? -15.907 -4.996 1.976 1.00 93.50 94 ASN A CA 1
ATOM 723 C C . ASN A 1 94 ? -15.314 -4.014 3.009 1.00 93.50 94 ASN A C 1
ATOM 725 O O . ASN A 1 94 ? -15.967 -3.730 4.010 1.00 93.50 94 ASN A O 1
ATOM 729 N N . CYS A 1 95 ? -14.083 -3.541 2.803 1.00 96.25 95 CYS A N 1
ATOM 730 C CA . CYS A 1 95 ? -13.401 -2.588 3.672 1.00 96.25 95 CYS A CA 1
ATOM 731 C C . CYS A 1 95 ? -13.319 -1.208 3.010 1.00 96.25 95 CYS A C 1
ATOM 733 O O . CYS A 1 95 ? -13.415 -1.066 1.790 1.00 96.25 95 CYS A O 1
ATOM 735 N N . TYR A 1 96 ? -13.069 -0.188 3.825 1.00 97.81 96 TYR A N 1
ATOM 736 C CA . TYR A 1 96 ? -12.523 1.071 3.332 1.00 97.81 96 TYR A CA 1
ATOM 737 C C . TYR A 1 96 ? -11.086 0.840 2.868 1.00 97.81 96 TYR A C 1
ATOM 739 O O . TYR A 1 96 ? -10.402 -0.046 3.389 1.00 97.81 96 TYR A O 1
ATOM 747 N N . LEU A 1 97 ? -10.629 1.617 1.883 1.00 97.75 97 LEU A N 1
ATOM 748 C CA . LEU A 1 97 ? -9.286 1.468 1.319 1.00 97.75 97 LEU A CA 1
ATOM 749 C C . LEU A 1 97 ? -8.421 2.698 1.607 1.00 97.75 97 LEU A C 1
ATOM 751 O O . LEU A 1 97 ? -8.928 3.812 1.748 1.00 97.75 97 LEU A O 1
ATOM 755 N N . GLY A 1 98 ? -7.110 2.504 1.675 1.00 97.56 98 GLY A N 1
ATOM 756 C CA . GLY A 1 98 ? -6.143 3.586 1.832 1.00 97.56 98 GLY A CA 1
ATOM 757 C C . GLY A 1 98 ? -4.801 3.259 1.191 1.00 97.56 98 GLY A C 1
ATOM 758 O O . GLY A 1 98 ? -4.529 2.112 0.836 1.00 97.56 98 GLY A O 1
ATOM 759 N N . ILE A 1 99 ? -3.954 4.276 1.061 1.00 97.62 99 ILE A N 1
ATOM 760 C CA . ILE A 1 99 ? -2.579 4.133 0.577 1.00 97.62 99 ILE A CA 1
ATOM 761 C C . ILE A 1 99 ? -1.629 4.701 1.622 1.00 97.62 99 ILE A C 1
ATOM 763 O O . ILE A 1 99 ? -1.829 5.817 2.094 1.00 97.62 99 ILE A O 1
ATOM 767 N N . ALA A 1 100 ? -0.576 3.955 1.938 1.00 97.06 100 ALA A N 1
ATOM 768 C CA . ALA A 1 100 ? 0.596 4.458 2.639 1.00 97.06 100 ALA A CA 1
ATOM 769 C C . ALA A 1 100 ? 1.834 4.063 1.827 1.00 97.06 100 ALA A C 1
ATOM 771 O O . ALA A 1 100 ? 2.398 2.993 2.038 1.00 97.06 100 ALA A O 1
ATOM 772 N N . SER A 1 101 ? 2.253 4.912 0.886 1.00 95.00 101 SER A N 1
ATOM 773 C CA . SER A 1 101 ? 3.358 4.641 -0.041 1.00 95.00 101 SER A CA 1
ATOM 774 C C . SER A 1 101 ? 4.621 5.420 0.312 1.00 95.00 101 SER A C 1
ATOM 776 O O . SER A 1 101 ? 4.533 6.528 0.826 1.00 95.00 101 SER A O 1
ATOM 778 N N . ALA A 1 102 ? 5.795 4.818 0.101 1.00 91.12 102 ALA A N 1
ATOM 779 C CA . ALA A 1 102 ? 7.083 5.470 0.346 1.00 91.12 102 ALA A CA 1
ATOM 780 C C . ALA A 1 102 ? 7.497 6.337 -0.841 1.00 91.12 102 ALA A C 1
ATOM 782 O O . ALA A 1 102 ? 8.103 7.392 -0.652 1.00 91.12 102 ALA A O 1
ATOM 783 N N . GLY A 1 103 ? 7.124 5.910 -2.047 1.00 85.12 103 GLY A N 1
ATOM 784 C CA . GLY A 1 103 ? 7.200 6.726 -3.241 1.00 85.12 103 GLY A CA 1
ATOM 785 C C . GLY A 1 103 ? 6.119 7.807 -3.272 1.00 85.12 103 GLY A C 1
ATOM 786 O O . GLY A 1 103 ? 5.182 7.837 -2.468 1.00 85.12 103 GLY A O 1
ATOM 787 N N . GLY A 1 104 ? 6.253 8.698 -4.251 1.00 80.88 104 GLY A N 1
ATOM 788 C CA . GLY A 1 104 ? 5.256 9.722 -4.561 1.00 80.88 104 GLY A CA 1
ATOM 789 C C . GLY A 1 104 ? 4.008 9.197 -5.275 1.00 80.88 104 GLY A C 1
ATOM 790 O O . GLY A 1 104 ? 3.113 9.997 -5.538 1.00 80.88 104 GLY A O 1
ATOM 791 N N . VAL A 1 105 ? 3.953 7.890 -5.580 1.00 79.25 105 VAL A N 1
ATOM 792 C CA . VAL A 1 105 ? 2.931 7.270 -6.442 1.00 79.25 105 VAL A CA 1
ATOM 793 C C . VAL A 1 105 ? 2.898 7.979 -7.803 1.00 79.25 105 VAL A C 1
ATOM 795 O O . VAL A 1 105 ? 1.895 8.570 -8.174 1.00 79.25 105 VAL A O 1
ATOM 798 N N . GLY A 1 106 ? 4.040 8.014 -8.497 1.00 70.19 106 GLY A N 1
ATOM 799 C CA . GLY A 1 106 ? 4.182 8.622 -9.828 1.00 70.19 106 GLY A CA 1
ATOM 800 C C . GLY A 1 106 ? 3.726 10.073 -10.008 1.00 70.19 106 GLY A C 1
ATOM 801 O O . GLY A 1 106 ? 3.558 10.837 -9.054 1.00 70.19 106 GLY A O 1
ATOM 802 N N . LEU A 1 107 ? 3.544 10.431 -11.286 1.00 72.38 107 LEU A N 1
ATOM 803 C CA . LEU A 1 107 ? 2.842 1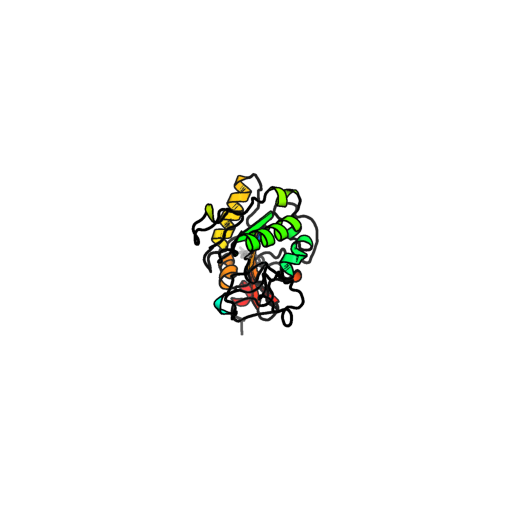1.643 -11.727 1.00 72.38 107 LEU A CA 1
ATOM 804 C C . LEU A 1 107 ? 1.320 11.400 -11.756 1.00 72.38 107 LEU A C 1
ATOM 806 O O . LEU A 1 107 ? 0.853 10.286 -11.508 1.00 72.38 107 LEU A O 1
ATOM 810 N N . ASP A 1 108 ? 0.540 12.426 -12.102 1.00 78.75 108 ASP A N 1
ATOM 811 C CA . ASP A 1 108 ? -0.930 12.393 -12.065 1.00 78.75 108 ASP A CA 1
ATOM 812 C C . ASP A 1 108 ? -1.564 11.166 -12.753 1.00 78.75 108 ASP A C 1
ATOM 814 O O . ASP A 1 108 ? -2.485 10.579 -12.189 1.00 78.75 108 ASP A O 1
ATOM 818 N N . ASP A 1 109 ? -1.064 10.709 -13.906 1.00 86.69 109 ASP A N 1
ATOM 819 C CA . ASP A 1 109 ? -1.653 9.558 -14.614 1.00 86.69 109 ASP A CA 1
ATOM 820 C C . ASP A 1 109 ? -1.545 8.240 -13.822 1.00 86.69 109 ASP A C 1
ATOM 822 O O . ASP A 1 109 ? -2.495 7.453 -13.789 1.00 86.69 109 ASP A O 1
ATOM 826 N N . GLU A 1 110 ? -0.416 8.004 -13.141 1.00 89.31 110 GLU A N 1
ATOM 827 C CA . GLU A 1 110 ? -0.229 6.829 -12.280 1.00 89.31 110 GLU A CA 1
ATOM 828 C C . GLU A 1 110 ? -1.186 6.893 -11.084 1.00 89.31 110 GLU A C 1
ATOM 830 O O . GLU A 1 110 ? -1.921 5.939 -10.811 1.00 89.31 110 GLU A O 1
ATOM 835 N N . LYS A 1 111 ? -1.257 8.059 -10.429 1.00 88.56 111 LYS A N 1
ATOM 836 C CA . LYS A 1 111 ? -2.185 8.322 -9.321 1.00 88.56 111 LYS A CA 1
ATOM 837 C C . LYS A 1 111 ? -3.630 8.052 -9.724 1.00 88.56 111 LYS A C 1
ATOM 839 O O . LYS A 1 111 ? -4.359 7.390 -8.979 1.00 88.56 111 LYS A O 1
ATOM 844 N N . GLN A 1 112 ? -4.051 8.536 -10.894 1.00 90.50 112 GLN A N 1
ATOM 845 C CA . GLN A 1 112 ? -5.408 8.316 -11.396 1.00 90.50 112 GLN A CA 1
ATOM 846 C C . GLN A 1 112 ? -5.672 6.842 -11.707 1.00 90.50 112 GLN A C 1
ATOM 848 O O . GLN A 1 112 ? -6.738 6.340 -11.353 1.00 90.50 112 GLN A O 1
ATOM 853 N N . ALA A 1 113 ? -4.718 6.124 -12.304 1.00 93.00 113 ALA A N 1
ATOM 854 C CA . ALA A 1 113 ? -4.869 4.698 -12.583 1.00 93.00 113 ALA A CA 1
ATOM 855 C C . ALA A 1 113 ? -5.000 3.866 -11.296 1.00 93.00 113 ALA A C 1
ATOM 857 O O . ALA A 1 113 ? -5.900 3.029 -11.189 1.00 93.00 113 ALA A O 1
ATOM 858 N N . ILE A 1 114 ? -4.164 4.135 -10.288 1.00 94.25 114 ILE A N 1
ATOM 859 C CA . ILE A 1 114 ? -4.250 3.478 -8.977 1.00 94.25 114 ILE A CA 1
ATOM 860 C C . ILE A 1 114 ? -5.569 3.828 -8.275 1.00 94.25 114 ILE A C 1
ATOM 862 O O . ILE A 1 114 ? -6.248 2.938 -7.761 1.00 94.25 114 ILE A O 1
ATOM 866 N N . LEU A 1 115 ? -5.989 5.098 -8.296 1.00 93.75 115 LEU A N 1
ATOM 867 C CA . LEU A 1 115 ? -7.267 5.516 -7.709 1.00 93.75 115 LEU A CA 1
ATOM 868 C C . LEU A 1 115 ? -8.459 4.844 -8.395 1.00 93.75 115 LEU A C 1
ATOM 870 O O . LEU A 1 115 ? -9.395 4.419 -7.720 1.00 93.75 115 LEU A O 1
ATOM 874 N N . ALA A 1 116 ? -8.427 4.734 -9.723 1.00 93.81 116 ALA A N 1
ATOM 875 C CA . ALA A 1 116 ? -9.460 4.056 -10.492 1.00 93.81 116 ALA A CA 1
ATOM 876 C C . ALA A 1 116 ? -9.549 2.570 -10.114 1.00 93.81 116 ALA A C 1
ATOM 878 O O . ALA A 1 116 ? -10.654 2.076 -9.887 1.00 93.81 116 ALA A O 1
ATOM 879 N N . ALA A 1 117 ? -8.411 1.883 -9.964 1.00 94.19 117 ALA A N 1
ATOM 880 C CA . ALA A 1 117 ? -8.372 0.496 -9.502 1.00 94.19 117 ALA A CA 1
ATOM 881 C C . ALA A 1 117 ? -8.963 0.336 -8.087 1.00 94.19 117 ALA A C 1
ATOM 883 O O . ALA A 1 117 ? -9.787 -0.552 -7.864 1.00 94.19 117 ALA A O 1
ATOM 884 N N . LEU A 1 118 ? -8.619 1.224 -7.146 1.00 95.31 118 LEU A N 1
ATOM 885 C CA . LEU A 1 118 ? -9.176 1.197 -5.788 1.00 95.31 118 LEU A CA 1
ATOM 886 C C . LEU A 1 118 ? -10.688 1.462 -5.769 1.00 95.31 118 LEU A C 1
ATOM 888 O O . LEU A 1 118 ? -11.433 0.711 -5.140 1.00 95.31 118 LEU A O 1
ATOM 892 N N . LYS A 1 119 ? -11.161 2.492 -6.481 1.00 94.81 119 LYS A N 1
ATOM 893 C CA . LYS A 1 119 ? -12.594 2.828 -6.558 1.00 94.81 119 LYS A CA 1
ATOM 894 C C . LYS A 1 119 ? -13.407 1.713 -7.212 1.00 94.81 119 LYS A C 1
ATOM 896 O O . LYS A 1 119 ? -14.473 1.373 -6.713 1.00 94.81 119 LYS A O 1
ATOM 901 N N . ALA A 1 120 ? -12.891 1.105 -8.281 1.00 93.88 120 ALA A N 1
ATOM 902 C CA . ALA A 1 120 ? -13.534 -0.033 -8.937 1.00 93.88 120 ALA A CA 1
ATOM 903 C C . ALA A 1 120 ? -13.608 -1.279 -8.036 1.00 93.88 120 ALA A C 1
ATOM 905 O O . ALA A 1 120 ? -14.479 -2.129 -8.231 1.00 93.88 120 ALA A O 1
ATOM 906 N N . ALA A 1 121 ? -12.699 -1.397 -7.064 1.00 93.25 121 ALA A N 1
ATOM 907 C CA . ALA A 1 121 ? -12.656 -2.524 -6.147 1.00 93.25 121 ALA A CA 1
ATOM 908 C C . ALA A 1 121 ? -13.528 -2.372 -4.894 1.00 93.25 121 ALA A C 1
ATOM 910 O O . ALA A 1 121 ? -13.920 -3.375 -4.291 1.00 93.25 121 ALA A O 1
ATOM 911 N N . ALA A 1 122 ? -13.789 -1.134 -4.486 1.00 93.75 122 ALA A N 1
ATOM 912 C CA . ALA A 1 122 ? -14.467 -0.806 -3.245 1.00 93.75 122 ALA A CA 1
ATOM 913 C C . ALA A 1 122 ? -15.994 -0.972 -3.338 1.00 93.75 122 ALA A C 1
ATOM 915 O O . ALA A 1 122 ? -16.593 -0.909 -4.414 1.00 93.75 122 ALA A O 1
ATOM 916 N N . SER A 1 123 ? -16.649 -1.123 -2.183 1.00 92.44 123 SER A N 1
ATOM 917 C CA . SER A 1 123 ? -18.101 -0.942 -2.093 1.00 92.44 123 SER A CA 1
ATOM 918 C C . SER A 1 123 ? -18.493 0.478 -2.526 1.00 92.44 123 SER A C 1
ATOM 920 O O . SER A 1 123 ? -17.678 1.399 -2.478 1.00 92.44 123 SER A O 1
ATOM 922 N N . ALA A 1 124 ? -19.755 0.688 -2.914 1.00 92.56 124 ALA A N 1
ATOM 923 C CA . ALA A 1 124 ? -20.228 2.019 -3.307 1.00 92.56 124 ALA A CA 1
ATOM 924 C C . ALA A 1 124 ? -19.997 3.071 -2.204 1.00 92.56 124 ALA A C 1
ATOM 926 O O . ALA A 1 124 ? -19.587 4.193 -2.490 1.00 92.56 124 ALA A O 1
ATOM 927 N N . GLU A 1 125 ? -20.203 2.685 -0.943 1.00 92.62 125 GLU A N 1
ATOM 928 C CA . GLU A 1 125 ? -19.963 3.535 0.223 1.00 92.62 125 GLU A CA 1
ATOM 929 C C . GLU A 1 125 ? -18.474 3.863 0.403 1.00 92.62 125 GLU A C 1
ATOM 931 O O . GLU A 1 125 ? -18.106 5.034 0.498 1.00 92.62 125 GLU A O 1
ATOM 936 N N . ALA A 1 126 ? -17.601 2.852 0.379 1.00 93.19 126 ALA A N 1
ATOM 937 C CA . ALA A 1 126 ? -16.162 3.060 0.514 1.00 93.19 126 ALA A CA 1
ATOM 938 C C . ALA A 1 126 ? -15.590 3.864 -0.667 1.00 93.19 126 ALA A C 1
ATOM 940 O O . ALA A 1 126 ? -14.768 4.756 -0.465 1.00 93.19 126 ALA A O 1
ATOM 941 N N . SER A 1 127 ? -16.062 3.611 -1.892 1.00 93.75 127 SER A N 1
ATOM 942 C CA . SER A 1 127 ? -15.680 4.380 -3.079 1.00 93.75 127 SER A CA 1
ATOM 943 C C . SER A 1 127 ? -16.121 5.842 -2.987 1.00 93.75 127 SER A C 1
ATOM 945 O O . SER A 1 127 ? -15.391 6.711 -3.458 1.00 93.75 127 SER A O 1
ATOM 947 N N . ALA A 1 128 ? -17.303 6.124 -2.431 1.00 92.31 128 ALA A N 1
ATOM 948 C CA . ALA A 1 128 ? -17.800 7.489 -2.252 1.00 92.31 128 ALA A CA 1
ATOM 949 C C . ALA A 1 128 ? -17.040 8.245 -1.152 1.00 92.31 128 ALA A C 1
ATOM 951 O O . ALA A 1 128 ? -16.903 9.464 -1.228 1.00 92.31 128 ALA A O 1
ATOM 952 N N . ALA A 1 129 ? -16.522 7.529 -0.151 1.00 91.75 129 ALA A N 1
ATOM 953 C CA . ALA A 1 129 ? -15.702 8.110 0.904 1.00 91.75 129 ALA A CA 1
ATOM 954 C C . ALA A 1 129 ? -14.296 8.508 0.419 1.00 91.75 129 ALA A C 1
ATOM 956 O O . ALA A 1 129 ? -13.685 9.396 1.005 1.00 91.75 129 ALA A O 1
ATOM 957 N N . MET A 1 130 ? -13.764 7.887 -0.638 1.00 92.06 130 MET A N 1
ATOM 958 C CA . MET A 1 130 ? -12.421 8.197 -1.139 1.00 92.06 130 MET A CA 1
ATOM 959 C C . MET A 1 130 ? -12.366 9.566 -1.840 1.00 92.06 130 MET A C 1
ATOM 961 O O . MET A 1 130 ? -13.084 9.774 -2.825 1.00 92.06 130 MET A O 1
ATOM 965 N N . PRO A 1 131 ? -11.473 10.484 -1.416 1.00 90.44 131 PRO A N 1
ATOM 966 C CA . PRO A 1 131 ? -11.260 11.734 -2.132 1.00 90.44 131 PRO A CA 1
ATOM 967 C C . PRO A 1 131 ? -10.538 11.484 -3.466 1.00 90.44 131 PRO A C 1
ATOM 969 O O . PRO A 1 131 ? -10.228 10.353 -3.841 1.00 90.44 131 PRO A O 1
ATOM 972 N N . ASN A 1 132 ? -10.272 12.550 -4.215 1.00 88.00 132 ASN A N 1
ATOM 973 C CA . ASN A 1 132 ? -9.253 12.499 -5.261 1.00 88.00 132 ASN A CA 1
ATOM 974 C C . ASN A 1 132 ? -7.871 12.728 -4.639 1.00 88.00 132 ASN A C 1
ATOM 976 O O . ASN A 1 132 ? -7.762 13.232 -3.520 1.00 88.00 132 ASN A O 1
ATOM 980 N N . TRP A 1 133 ? -6.818 12.377 -5.374 1.00 82.88 133 TRP A N 1
ATOM 981 C CA . TRP A 1 133 ? -5.467 12.794 -5.017 1.00 82.88 133 TRP A CA 1
ATOM 982 C C . TRP A 1 133 ? -5.369 14.318 -4.970 1.00 82.88 133 TRP A C 1
ATOM 984 O O . TRP A 1 133 ? -5.976 15.011 -5.788 1.00 82.88 133 TRP A O 1
ATOM 994 N N . THR A 1 134 ? -4.575 14.828 -4.033 1.00 77.06 134 THR A N 1
ATOM 995 C CA . THR A 1 134 ? -4.072 16.201 -4.107 1.00 77.06 134 THR A CA 1
ATOM 996 C C . THR A 1 134 ? -3.193 16.329 -5.345 1.00 77.06 134 THR A C 1
ATOM 998 O O . THR A 1 134 ? -2.351 15.459 -5.587 1.00 77.06 134 THR A O 1
ATOM 1001 N N . THR A 1 135 ? -3.408 17.373 -6.143 1.00 67.44 135 THR A N 1
ATOM 1002 C CA . THR A 1 135 ? -2.676 17.541 -7.402 1.00 67.44 135 THR A CA 1
ATOM 1003 C C . THR A 1 135 ? -1.231 17.954 -7.129 1.00 67.44 135 THR A C 1
ATOM 1005 O O . THR A 1 135 ? -0.915 18.448 -6.047 1.00 67.44 135 THR A O 1
ATOM 1008 N N . GLU A 1 136 ? -0.332 17.785 -8.100 1.00 60.34 136 GLU A N 1
ATOM 1009 C CA . GLU A 1 136 ? 1.059 18.258 -7.965 1.00 60.34 136 GLU A CA 1
ATOM 1010 C C . GLU A 1 136 ? 1.178 19.778 -7.790 1.00 60.34 136 GLU A C 1
ATOM 1012 O O . GLU A 1 136 ? 2.185 20.260 -7.279 1.00 60.34 136 GLU A O 1
ATOM 1017 N N . ALA A 1 137 ? 0.150 20.547 -8.162 1.00 60.69 137 ALA A N 1
ATOM 1018 C CA . ALA A 1 137 ? 0.096 21.977 -7.868 1.00 60.69 137 ALA A CA 1
ATOM 1019 C C . ALA A 1 137 ? -0.122 22.266 -6.370 1.00 60.69 137 ALA A C 1
ATOM 1021 O O . ALA A 1 137 ? 0.221 23.353 -5.904 1.00 60.69 137 ALA A O 1
ATOM 1022 N N . ASP A 1 138 ? -0.672 21.302 -5.625 1.00 56.34 138 ASP A N 1
ATOM 1023 C CA . ASP A 1 138 ? -1.079 21.452 -4.226 1.00 56.34 138 ASP A CA 1
ATOM 1024 C C . ASP A 1 138 ? -0.048 20.897 -3.229 1.00 56.34 138 ASP A C 1
ATOM 1026 O O . ASP A 1 138 ? -0.184 21.119 -2.026 1.00 56.34 138 ASP A O 1
ATOM 1030 N N . VAL A 1 139 ? 0.968 20.160 -3.697 1.00 56.03 139 VAL A N 1
ATOM 1031 C CA . VAL A 1 139 ? 1.938 19.457 -2.843 1.00 56.03 139 VAL A CA 1
ATOM 1032 C C . VAL A 1 139 ? 3.333 19.608 -3.431 1.00 56.03 139 VAL A C 1
ATOM 1034 O O . VAL A 1 139 ? 3.549 19.313 -4.606 1.00 56.03 139 VAL A O 1
ATOM 1037 N N . THR A 1 140 ? 4.308 20.043 -2.630 1.00 57.25 140 THR A N 1
ATOM 1038 C CA . THR A 1 140 ? 5.699 20.035 -3.096 1.00 57.25 140 THR A CA 1
ATOM 1039 C C . THR A 1 140 ? 6.137 18.591 -3.366 1.00 57.25 140 THR A C 1
ATOM 1041 O O . THR A 1 140 ? 5.700 17.658 -2.685 1.00 57.25 140 THR A O 1
ATOM 1044 N N . LEU A 1 141 ? 6.977 18.379 -4.387 1.00 60.31 141 LEU A N 1
ATOM 1045 C CA . LEU A 1 141 ? 7.550 17.071 -4.723 1.00 60.31 141 LEU A CA 1
ATOM 1046 C C . LEU A 1 141 ? 8.405 16.574 -3.543 1.00 60.31 141 LEU A C 1
ATOM 1048 O O . LEU A 1 141 ? 9.604 16.823 -3.566 1.00 60.31 141 LEU A O 1
ATOM 1052 N N . GLN A 1 142 ? 7.787 15.960 -2.520 1.00 61.81 142 GLN A N 1
ATOM 1053 C CA . GLN A 1 142 ? 8.336 15.275 -1.322 1.00 61.81 142 GLN A CA 1
ATOM 1054 C C . GLN A 1 142 ? 7.497 15.482 -0.042 1.00 61.81 142 GLN A C 1
ATOM 1056 O O . GLN A 1 142 ? 7.852 14.944 1.008 1.00 61.81 142 GLN A O 1
ATOM 1061 N N . GLU A 1 143 ? 6.390 16.226 -0.076 1.00 72.00 143 GLU A N 1
ATOM 1062 C CA . GLU A 1 143 ? 5.493 16.328 1.081 1.00 72.00 143 GLU A CA 1
ATOM 1063 C C . GLU A 1 143 ? 4.501 15.163 1.147 1.00 72.00 143 GLU A C 1
ATOM 1065 O O . GLU A 1 143 ? 3.927 14.755 0.137 1.00 72.00 143 GLU A O 1
ATOM 1070 N N . GLN A 1 144 ? 4.268 14.636 2.355 1.00 76.31 144 GLN A N 1
ATOM 1071 C CA . GLN A 1 144 ? 3.250 13.607 2.571 1.00 76.31 144 GLN A CA 1
ATOM 1072 C C . GLN A 1 144 ? 1.877 14.135 2.159 1.00 76.31 144 GLN A C 1
ATOM 1074 O O . GLN A 1 144 ? 1.385 15.111 2.727 1.00 76.31 144 GLN A O 1
ATOM 1079 N N . THR A 1 145 ? 1.235 13.457 1.213 1.00 83.00 145 THR A N 1
ATOM 1080 C CA . THR A 1 145 ? -0.145 13.767 0.835 1.00 83.00 145 THR A CA 1
ATOM 1081 C C . THR A 1 145 ? -1.103 13.429 1.988 1.00 83.00 145 THR A C 1
ATOM 1083 O O . THR A 1 145 ? -0.814 12.547 2.808 1.00 83.00 145 THR A O 1
ATOM 1086 N N . PRO A 1 146 ? -2.240 14.138 2.107 1.00 86.44 146 PRO A N 1
ATOM 1087 C CA . PRO A 1 146 ? -3.165 13.924 3.209 1.00 86.44 146 PRO A CA 1
ATOM 1088 C C . PRO A 1 146 ? -3.865 12.555 3.115 1.00 86.44 146 PRO A C 1
ATOM 1090 O O . PRO A 1 146 ? -4.065 12.024 2.021 1.00 86.44 146 PRO A O 1
ATOM 1093 N N . PRO A 1 147 ? -4.311 11.985 4.249 1.00 91.06 147 PRO A N 1
ATOM 1094 C CA . PRO A 1 147 ? -5.094 10.756 4.238 1.00 91.06 147 PRO A CA 1
ATOM 1095 C C . PRO A 1 147 ? -6.409 10.893 3.436 1.00 91.06 147 PRO A C 1
ATOM 1097 O O . PRO A 1 147 ? -6.945 12.000 3.319 1.00 91.06 147 PRO A O 1
ATOM 1100 N N . PRO A 1 148 ? -6.951 9.781 2.900 1.00 94.69 148 PRO A N 1
ATOM 1101 C CA . PRO A 1 148 ? -6.528 8.395 3.111 1.00 94.69 148 PRO A CA 1
ATOM 1102 C C . PRO A 1 148 ? -5.420 7.920 2.153 1.00 94.69 148 PRO A C 1
ATOM 1104 O O . PRO A 1 148 ? -5.089 6.735 2.158 1.00 94.69 148 PRO A O 1
ATOM 1107 N N . PHE A 1 149 ? -4.842 8.812 1.341 1.00 94.00 149 PHE A N 1
ATOM 1108 C CA . PHE A 1 149 ? -3.774 8.484 0.398 1.00 94.00 149 PHE A CA 1
ATOM 1109 C C . PHE A 1 149 ? -2.486 9.189 0.797 1.00 94.00 149 PHE A C 1
ATOM 1111 O O . PHE A 1 149 ? -2.228 10.302 0.362 1.00 94.00 149 PHE A O 1
ATOM 1118 N N . VAL A 1 150 ? -1.687 8.552 1.648 1.00 93.31 150 VAL A N 1
ATOM 1119 C CA . VAL A 1 150 ? -0.430 9.085 2.178 1.00 93.31 150 VAL A CA 1
ATOM 1120 C C . VAL A 1 150 ? 0.738 8.596 1.317 1.00 93.31 150 VAL A C 1
ATOM 1122 O O . VAL A 1 150 ? 1.186 7.461 1.454 1.00 93.31 150 VAL A O 1
ATOM 1125 N N . ALA A 1 151 ? 1.238 9.441 0.422 1.00 90.56 151 ALA A N 1
ATOM 1126 C CA . ALA A 1 151 ? 2.504 9.252 -0.284 1.00 90.56 151 ALA A CA 1
ATOM 1127 C C . ALA A 1 151 ? 3.681 9.749 0.574 1.00 90.56 151 ALA A C 1
ATOM 1129 O O . ALA A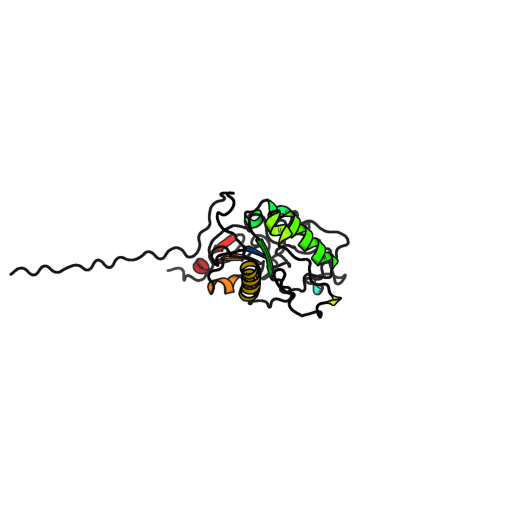 1 151 ? 3.469 10.413 1.591 1.00 90.56 151 ALA A O 1
ATOM 1130 N N . TRP A 1 152 ? 4.919 9.437 0.177 1.00 90.62 152 TRP A N 1
ATOM 1131 C CA . TRP A 1 152 ? 6.142 9.836 0.898 1.00 90.62 152 TRP A CA 1
ATOM 1132 C C . TRP A 1 152 ? 6.174 9.417 2.381 1.00 90.62 152 TRP A C 1
ATOM 1134 O O . TRP A 1 152 ? 6.775 10.070 3.239 1.00 90.62 152 TRP A O 1
ATOM 1144 N N . CYS A 1 153 ? 5.509 8.311 2.706 1.00 93.44 153 CYS A N 1
ATOM 1145 C CA . CYS A 1 153 ? 5.572 7.673 4.008 1.00 93.44 153 CYS A CA 1
ATOM 1146 C C . CYS A 1 153 ? 6.930 6.969 4.184 1.00 93.44 153 CYS A C 1
ATOM 1148 O O . CYS A 1 153 ? 7.200 6.017 3.449 1.00 93.44 153 CYS A O 1
ATOM 1150 N N . PRO A 1 154 ? 7.777 7.372 5.149 1.00 94.25 154 PRO A N 1
ATOM 1151 C CA . PRO A 1 154 ? 9.109 6.803 5.295 1.00 94.25 154 PRO A CA 1
ATOM 1152 C C . PRO A 1 154 ? 9.095 5.280 5.444 1.00 94.25 154 PRO A C 1
ATOM 1154 O O . PRO A 1 154 ? 8.242 4.710 6.131 1.00 94.25 154 PRO A O 1
ATOM 1157 N N . GLU A 1 155 ? 10.087 4.635 4.833 1.00 94.12 155 GLU A N 1
ATOM 1158 C CA . GLU A 1 155 ? 10.371 3.212 5.033 1.00 94.12 155 GLU A CA 1
ATOM 1159 C C . GLU A 1 155 ? 10.514 2.916 6.538 1.00 94.12 155 GLU A C 1
ATOM 1161 O O . GLU A 1 155 ? 11.099 3.699 7.291 1.00 94.12 155 GLU A O 1
ATOM 1166 N N . GLY A 1 156 ? 9.926 1.814 6.999 1.00 97.06 156 GLY A N 1
ATOM 1167 C CA . GLY A 1 156 ? 9.852 1.469 8.421 1.00 97.06 156 GLY A CA 1
ATOM 1168 C C . GLY A 1 156 ? 8.772 2.203 9.224 1.00 97.06 156 GLY A C 1
ATOM 1169 O O . GLY A 1 156 ? 8.525 1.848 10.375 1.00 97.06 156 GLY A O 1
ATOM 1170 N N . GLN A 1 157 ? 8.083 3.195 8.648 1.00 97.50 157 GLN A N 1
ATOM 1171 C CA . GLN A 1 157 ? 7.081 4.013 9.353 1.00 97.50 157 GLN A CA 1
ATOM 1172 C C . GLN A 1 157 ? 5.651 3.861 8.819 1.00 97.50 157 GLN A C 1
ATOM 1174 O O . GLN A 1 157 ? 4.759 4.624 9.196 1.00 97.50 157 GLN A O 1
ATOM 1179 N N . LYS A 1 158 ? 5.384 2.845 7.991 1.00 97.94 158 LYS A N 1
ATOM 1180 C CA . LYS A 1 158 ? 4.048 2.602 7.418 1.00 97.94 158 LYS A CA 1
ATOM 1181 C C . LYS A 1 158 ? 2.940 2.446 8.453 1.00 97.94 158 LYS A C 1
ATOM 1183 O O . LYS A 1 158 ? 1.817 2.879 8.208 1.00 97.94 158 LYS A O 1
ATOM 1188 N N . HIS A 1 159 ? 3.255 1.892 9.620 1.00 98.44 159 HIS A N 1
ATOM 1189 C CA . HIS A 1 159 ? 2.329 1.783 10.747 1.00 98.44 159 HIS A CA 1
ATOM 1190 C C . HIS A 1 159 ? 1.830 3.156 11.233 1.00 98.44 159 HIS A C 1
ATOM 1192 O O . HIS A 1 159 ? 0.638 3.315 11.488 1.00 98.44 159 HIS A O 1
ATOM 1198 N N . LEU A 1 160 ? 2.697 4.177 11.261 1.00 98.06 160 LEU A N 1
ATOM 1199 C CA . LEU A 1 160 ? 2.321 5.548 11.628 1.00 98.06 160 LEU A CA 1
ATOM 1200 C C . LEU A 1 160 ? 1.457 6.207 10.549 1.00 98.06 160 LEU A C 1
ATOM 1202 O O . LEU A 1 160 ? 0.470 6.870 10.855 1.00 98.06 160 LEU A O 1
ATOM 1206 N N . CYS A 1 161 ? 1.796 6.015 9.274 1.00 97.94 161 CYS A N 1
ATOM 1207 C CA . CYS A 1 161 ? 0.987 6.540 8.171 1.00 97.94 161 CYS A CA 1
ATOM 1208 C C . CYS A 1 161 ? -0.384 5.860 8.103 1.00 97.94 161 CYS A C 1
ATOM 1210 O O . CYS A 1 161 ? -1.391 6.527 7.891 1.00 97.94 161 CYS A O 1
ATOM 1212 N N . THR A 1 162 ? -0.437 4.552 8.358 1.00 98.56 162 THR A N 1
ATOM 1213 C CA . THR A 1 162 ? -1.690 3.794 8.448 1.00 98.56 162 THR A CA 1
ATOM 1214 C C . THR A 1 162 ? -2.555 4.303 9.599 1.00 98.56 162 THR A C 1
ATOM 1216 O O . THR A 1 162 ? -3.749 4.509 9.399 1.00 98.56 162 THR A O 1
ATOM 1219 N N . ALA A 1 163 ? -1.967 4.618 10.760 1.00 98.38 163 ALA A N 1
ATOM 1220 C CA . ALA A 1 163 ? -2.697 5.236 11.868 1.00 98.38 163 ALA A CA 1
ATOM 1221 C C . ALA A 1 163 ? -3.374 6.560 11.456 1.00 98.38 163 ALA A C 1
ATOM 1223 O O . ALA A 1 163 ? -4.556 6.751 11.734 1.00 98.38 163 ALA A O 1
ATOM 1224 N N . LYS A 1 164 ? -2.689 7.423 10.687 1.00 98.06 164 LYS A N 1
ATOM 1225 C CA . LYS A 1 164 ? -3.287 8.665 10.147 1.00 98.06 164 LYS A CA 1
ATOM 1226 C C . LYS A 1 164 ? -4.494 8.395 9.235 1.00 98.06 164 LYS A C 1
ATOM 1228 O O . LYS A 1 164 ? -5.449 9.169 9.229 1.00 98.06 164 LYS A O 1
ATOM 1233 N N . ILE A 1 165 ? -4.470 7.309 8.457 1.00 98.44 165 ILE A N 1
ATOM 1234 C CA . ILE A 1 165 ? -5.600 6.894 7.604 1.00 98.44 165 ILE A CA 1
ATOM 1235 C C . ILE A 1 165 ? -6.778 6.431 8.464 1.00 98.44 165 ILE A C 1
ATOM 1237 O O . ILE A 1 165 ? -7.918 6.820 8.211 1.00 98.44 165 ILE A O 1
ATOM 1241 N N . VAL A 1 166 ? -6.508 5.642 9.505 1.00 98.44 166 VAL A N 1
ATOM 1242 C CA . VAL A 1 166 ? -7.526 5.192 10.464 1.00 98.44 166 VAL A CA 1
ATOM 1243 C C . VAL A 1 166 ? -8.189 6.389 11.149 1.00 98.44 166 VAL A C 1
ATOM 1245 O O . VAL A 1 166 ? -9.415 6.475 11.185 1.00 98.44 166 VAL A O 1
ATOM 1248 N N . GLU A 1 167 ? -7.398 7.340 11.647 1.00 98.06 167 GLU A N 1
ATOM 1249 C CA . GLU A 1 167 ? -7.892 8.576 12.267 1.00 98.06 167 GLU A CA 1
ATOM 1250 C C . GLU A 1 167 ? -8.769 9.390 11.311 1.00 98.06 167 GLU A C 1
ATOM 1252 O O . GLU A 1 167 ? -9.827 9.884 11.704 1.00 98.06 167 GLU A O 1
ATOM 1257 N N . TRP A 1 168 ? -8.378 9.482 10.039 1.00 97.25 168 TRP A N 1
ATOM 1258 C CA . TRP A 1 168 ? -9.138 10.202 9.020 1.00 97.25 168 TRP A CA 1
ATOM 1259 C C . TRP A 1 168 ? -10.531 9.614 8.778 1.00 97.25 168 TRP A C 1
ATOM 1261 O O . TRP A 1 168 ? -11.497 10.376 8.660 1.00 97.25 168 TRP A O 1
ATOM 1271 N N . TYR A 1 169 ? -10.639 8.281 8.727 1.00 97.62 169 TYR A N 1
ATOM 1272 C CA . TYR A 1 169 ? -11.918 7.579 8.588 1.00 97.62 169 TYR A CA 1
ATOM 1273 C C . TYR A 1 169 ? -12.762 7.688 9.864 1.00 97.62 169 TYR A C 1
ATOM 1275 O O . TYR A 1 169 ? -13.951 7.996 9.790 1.00 97.62 169 TYR A O 1
ATOM 1283 N N . ARG A 1 170 ? -12.149 7.534 11.046 1.00 97.38 170 ARG A N 1
ATOM 1284 C CA . ARG A 1 170 ? -12.838 7.698 12.339 1.00 97.38 170 ARG A CA 1
ATOM 1285 C C . ARG A 1 170 ? -13.427 9.094 12.518 1.00 97.38 170 ARG A C 1
ATOM 1287 O O . ARG A 1 170 ? -14.544 9.219 13.005 1.00 97.38 170 ARG A O 1
ATOM 1294 N N . ALA A 1 171 ? -12.719 10.131 12.074 1.00 97.12 171 ALA A N 1
ATOM 1295 C CA . ALA A 1 171 ? -13.203 11.513 12.091 1.00 97.12 171 ALA A CA 1
ATOM 1296 C C . ALA A 1 171 ? -14.391 11.772 11.137 1.00 97.12 171 ALA A C 1
ATOM 1298 O O . ALA A 1 171 ? -14.931 12.876 11.125 1.00 97.12 171 ALA A O 1
ATOM 1299 N N . ARG A 1 172 ? -14.775 10.782 10.323 1.00 95.62 172 ARG A N 1
ATOM 1300 C CA . ARG A 1 172 ? -15.893 10.815 9.365 1.00 95.62 172 ARG A CA 1
ATOM 1301 C C . ARG A 1 172 ? -16.937 9.747 9.682 1.00 95.62 172 ARG A C 1
ATOM 1303 O O . ARG A 1 172 ? -17.555 9.199 8.777 1.00 95.62 172 ARG A O 1
ATOM 1310 N N . ASP A 1 173 ? -17.086 9.434 10.966 1.00 95.31 173 ASP A N 1
ATOM 1311 C CA . ASP A 1 173 ? -18.081 8.495 11.489 1.00 95.31 173 ASP A CA 1
ATOM 1312 C C . ASP A 1 173 ? -17.949 7.061 10.950 1.00 95.31 173 ASP A C 1
ATOM 1314 O O . ASP A 1 173 ? -18.911 6.294 10.946 1.00 95.31 173 ASP A O 1
ATOM 1318 N N . VAL A 1 174 ? -16.736 6.660 10.551 1.00 96.12 174 VAL A N 1
ATOM 1319 C CA . VAL A 1 174 ? -16.409 5.269 10.216 1.00 96.12 174 VAL A CA 1
ATOM 1320 C C . VAL A 1 174 ? -15.628 4.644 11.383 1.00 96.12 174 VAL A C 1
ATOM 1322 O O . VAL A 1 174 ? -14.407 4.814 11.470 1.00 96.12 174 VAL A O 1
ATOM 1325 N N . PRO A 1 175 ? -16.286 3.922 12.313 1.00 95.44 175 PRO A N 1
ATOM 1326 C CA . PRO A 1 175 ? -15.651 3.386 13.518 1.00 95.44 175 PRO A CA 1
ATOM 1327 C C . PRO A 1 175 ? -14.839 2.114 13.221 1.00 95.44 175 PRO A C 1
ATOM 1329 O O . PRO A 1 175 ? -15.205 1.011 13.624 1.00 95.44 175 PRO A O 1
ATOM 1332 N N . ILE A 1 176 ? -13.723 2.262 12.508 1.00 97.06 176 ILE A N 1
ATOM 1333 C CA . ILE A 1 176 ? -12.780 1.170 12.231 1.00 97.06 176 ILE A CA 1
ATOM 1334 C C . ILE A 1 176 ? -12.051 0.828 13.527 1.00 97.06 176 ILE A C 1
ATOM 1336 O O . ILE A 1 176 ? -11.432 1.707 14.127 1.00 97.06 176 ILE A O 1
ATOM 1340 N N . LEU A 1 177 ? -12.110 -0.423 13.974 1.00 97.00 177 LEU A N 1
ATOM 1341 C CA . LEU A 1 177 ? -11.360 -0.890 15.143 1.00 97.00 177 LEU A CA 1
ATOM 1342 C C . LEU A 1 177 ? -9.930 -1.249 14.755 1.00 97.00 177 LEU A C 1
ATOM 1344 O O . LEU A 1 177 ? -9.700 -1.683 13.632 1.00 97.00 177 LEU A O 1
ATOM 1348 N N . ASP A 1 178 ? -8.987 -1.102 15.688 1.00 97.75 178 ASP A N 1
ATOM 1349 C CA . ASP A 1 178 ? -7.569 -1.369 15.414 1.00 97.75 178 ASP A CA 1
ATOM 1350 C C . ASP A 1 178 ? -7.360 -2.801 14.897 1.00 97.75 178 ASP A C 1
ATOM 1352 O O . ASP A 1 178 ? -6.723 -3.013 13.868 1.00 97.75 178 ASP A O 1
ATOM 1356 N N . GLU A 1 179 ? -8.010 -3.775 15.534 1.00 96.25 179 GLU A N 1
ATOM 1357 C CA . GLU A 1 179 ? -7.944 -5.173 15.114 1.00 96.25 179 GLU A CA 1
ATOM 1358 C C . GLU A 1 179 ? -8.502 -5.411 13.705 1.00 96.25 179 GLU A C 1
ATOM 1360 O O . GLU A 1 179 ? -8.184 -6.434 13.118 1.00 96.25 179 GLU A O 1
ATOM 1365 N N . ASP A 1 180 ? -9.315 -4.511 13.143 1.00 97.38 180 ASP A N 1
ATOM 1366 C CA . ASP A 1 180 ? -9.918 -4.603 11.805 1.00 97.38 180 ASP A CA 1
ATOM 1367 C C . ASP A 1 180 ? -9.182 -3.735 10.755 1.00 97.38 180 ASP A C 1
ATOM 1369 O O . ASP A 1 180 ? -9.722 -3.437 9.685 1.00 97.38 180 ASP A O 1
ATOM 1373 N N . VAL A 1 181 ? -7.929 -3.365 11.040 1.00 98.50 181 VAL A N 1
ATOM 1374 C CA . VAL A 1 181 ? -6.994 -2.711 10.109 1.00 98.50 181 VAL A CA 1
ATOM 1375 C C . VAL A 1 181 ? -6.021 -3.740 9.536 1.00 98.50 181 VAL A C 1
ATOM 1377 O O . VAL A 1 181 ? -5.419 -4.507 10.286 1.00 98.50 181 VAL A O 1
ATOM 1380 N N . TYR A 1 182 ? -5.842 -3.742 8.215 1.00 98.62 182 TYR A N 1
ATOM 1381 C CA . TYR A 1 182 ? -4.934 -4.635 7.494 1.00 98.62 182 TYR A CA 1
ATOM 1382 C C . TYR A 1 182 ? -4.056 -3.822 6.546 1.00 98.62 182 TYR A C 1
ATOM 1384 O O . TYR A 1 182 ? -4.565 -3.148 5.650 1.00 98.62 182 TYR A O 1
ATOM 1392 N N . PHE A 1 183 ? -2.743 -3.882 6.741 1.00 98.81 183 PHE A N 1
ATOM 1393 C CA . PHE A 1 183 ? -1.771 -3.241 5.863 1.00 98.81 183 PHE A CA 1
ATOM 1394 C C . PHE A 1 183 ? -1.047 -4.266 4.983 1.00 98.81 183 PHE A C 1
ATOM 1396 O O . PHE A 1 183 ? -0.681 -5.340 5.457 1.00 98.81 183 PHE A O 1
ATOM 1403 N N . PHE A 1 184 ? -0.818 -3.932 3.715 1.00 98.81 184 PHE A N 1
ATOM 1404 C CA . PHE A 1 184 ? -0.132 -4.794 2.753 1.00 98.81 184 PHE A CA 1
ATOM 1405 C C . PHE A 1 184 ? 1.036 -4.054 2.111 1.00 98.81 184 PHE A C 1
ATOM 1407 O O . PHE A 1 184 ? 0.859 -2.949 1.598 1.00 98.81 184 PHE A O 1
ATOM 1414 N N . ASP A 1 185 ? 2.211 -4.673 2.122 1.00 98.81 185 ASP A N 1
ATOM 1415 C CA . ASP A 1 185 ? 3.444 -4.116 1.556 1.00 98.81 185 ASP A CA 1
ATOM 1416 C C . ASP A 1 185 ? 4.369 -5.262 1.130 1.00 98.81 185 ASP A C 1
ATOM 1418 O O . ASP A 1 185 ? 4.290 -6.376 1.647 1.00 98.81 185 ASP A O 1
ATOM 1422 N N . ASP A 1 186 ? 5.227 -5.041 0.148 1.00 98.31 186 ASP A N 1
ATOM 1423 C CA . ASP A 1 186 ? 6.132 -6.056 -0.371 1.00 98.31 186 ASP A CA 1
ATOM 1424 C C . ASP A 1 186 ? 7.388 -6.215 0.489 1.00 98.31 186 ASP A C 1
ATOM 1426 O O . ASP A 1 186 ? 8.082 -7.233 0.395 1.00 98.31 186 ASP A O 1
ATOM 1430 N N . LYS A 1 187 ? 7.703 -5.225 1.321 1.00 97.81 187 LYS A N 1
ATOM 1431 C CA . LYS A 1 187 ? 8.965 -5.092 2.035 1.00 97.81 187 LYS A CA 1
ATOM 1432 C C . LYS A 1 187 ? 8.788 -5.350 3.528 1.00 97.81 187 LYS A C 1
ATOM 1434 O O . LYS A 1 187 ? 8.000 -4.713 4.220 1.00 97.81 187 LYS A O 1
ATOM 1439 N N . GLU A 1 188 ? 9.606 -6.255 4.054 1.00 97.88 188 GLU A N 1
ATOM 1440 C CA . GLU A 1 188 ? 9.562 -6.650 5.464 1.00 97.88 188 GLU A CA 1
ATOM 1441 C C . GLU A 1 188 ? 9.718 -5.461 6.422 1.00 97.88 188 GLU A C 1
ATOM 1443 O O . GLU A 1 188 ? 8.945 -5.354 7.369 1.00 97.88 188 GLU A O 1
ATOM 1448 N N . ASP A 1 189 ? 10.656 -4.544 6.158 1.00 97.94 189 ASP A N 1
ATOM 1449 C CA . ASP A 1 189 ? 10.910 -3.379 7.021 1.00 97.94 189 ASP A CA 1
ATOM 1450 C C . ASP A 1 189 ? 9.663 -2.509 7.223 1.00 97.94 189 ASP A C 1
ATOM 1452 O O . ASP A 1 189 ? 9.534 -1.851 8.249 1.00 97.94 189 ASP A O 1
ATOM 1456 N N . ASN A 1 190 ? 8.731 -2.520 6.270 1.00 98.44 190 ASN A N 1
ATOM 1457 C CA . ASN A 1 190 ? 7.480 -1.774 6.337 1.00 98.44 190 ASN A CA 1
ATOM 1458 C C . ASN A 1 190 ? 6.369 -2.522 7.075 1.00 98.44 190 ASN A C 1
ATOM 1460 O O . ASN A 1 190 ? 5.503 -1.893 7.682 1.00 98.44 190 ASN A O 1
ATOM 1464 N N . VAL A 1 191 ? 6.411 -3.853 7.045 1.00 98.56 191 VAL A N 1
ATOM 1465 C CA . VAL A 1 191 ? 5.400 -4.738 7.635 1.00 98.56 191 VAL A CA 1
ATOM 1466 C C . VAL A 1 191 ? 5.741 -5.081 9.084 1.00 98.56 191 VAL A C 1
ATOM 1468 O O . VAL A 1 191 ? 4.885 -4.999 9.961 1.00 98.56 191 VAL A O 1
ATOM 1471 N N . ARG A 1 192 ? 6.999 -5.424 9.373 1.00 97.88 192 ARG A N 1
ATOM 1472 C CA . ARG A 1 192 ? 7.457 -5.867 10.697 1.00 97.88 192 ARG A CA 1
ATOM 1473 C C . ARG A 1 192 ? 7.136 -4.879 11.830 1.00 97.88 192 ARG A C 1
ATOM 1475 O O . ARG A 1 192 ? 6.726 -5.358 12.884 1.00 97.88 192 ARG A O 1
ATOM 1482 N N . PRO A 1 193 ? 7.247 -3.545 11.675 1.00 98.00 193 PRO A N 1
ATOM 1483 C CA . PRO A 1 193 ? 6.935 -2.599 12.752 1.00 98.00 193 PRO A CA 1
ATOM 1484 C C . PRO A 1 193 ? 5.493 -2.659 13.270 1.00 98.00 193 PRO A C 1
ATOM 1486 O O . PRO A 1 193 ? 5.228 -2.223 14.389 1.00 98.00 193 PRO A O 1
ATOM 1489 N N . PHE A 1 194 ? 4.559 -3.232 12.504 1.00 98.25 194 PHE A N 1
ATOM 1490 C CA . PHE A 1 194 ? 3.186 -3.431 12.965 1.00 98.25 194 PHE A CA 1
ATOM 1491 C C . PHE A 1 194 ? 3.085 -4.392 14.160 1.00 98.25 194 PHE A C 1
ATOM 1493 O O . PHE A 1 194 ? 2.071 -4.362 14.853 1.00 98.25 194 PHE A O 1
ATOM 1500 N N . THR A 1 195 ? 4.126 -5.180 14.474 1.00 96.31 195 THR A N 1
ATOM 1501 C CA . THR A 1 195 ? 4.155 -6.043 15.673 1.00 96.31 195 THR A CA 1
ATOM 1502 C C . THR A 1 195 ? 4.069 -5.243 16.973 1.00 96.31 195 THR A C 1
ATOM 1504 O O . THR A 1 195 ? 3.646 -5.780 17.992 1.00 96.31 195 THR A O 1
ATOM 1507 N N . GLY A 1 196 ? 4.438 -3.957 16.940 1.00 94.12 196 GLY A N 1
ATOM 1508 C CA . GLY A 1 196 ? 4.281 -3.021 18.052 1.00 94.12 196 GLY A CA 1
ATOM 1509 C C . GLY A 1 196 ? 2.907 -2.348 18.122 1.00 94.12 196 GLY A C 1
ATOM 1510 O O . GLY A 1 196 ? 2.738 -1.408 18.895 1.00 94.12 196 GLY A O 1
ATOM 1511 N N . THR A 1 197 ? 1.939 -2.773 17.306 1.00 96.50 197 THR A N 1
ATOM 1512 C CA . THR A 1 197 ? 0.606 -2.159 17.197 1.00 96.50 197 THR A CA 1
ATOM 1513 C C . THR A 1 197 ? -0.508 -3.186 17.415 1.00 96.50 197 THR A C 1
ATOM 1515 O O . THR A 1 197 ? -0.248 -4.379 17.533 1.00 96.50 197 THR A O 1
ATOM 1518 N N . SER A 1 198 ? -1.762 -2.722 17.453 1.00 96.56 198 SER A N 1
ATOM 1519 C CA . SER A 1 198 ? -2.953 -3.594 17.422 1.00 96.56 198 SER A CA 1
ATOM 1520 C C . SER A 1 198 ? -3.509 -3.804 16.003 1.00 96.56 198 SER A C 1
ATOM 1522 O O . SER A 1 198 ? -4.576 -4.390 15.841 1.00 96.56 198 SER A O 1
ATOM 1524 N N . TYR A 1 199 ? -2.811 -3.302 14.981 1.00 98.25 199 TYR A N 1
ATOM 1525 C CA . TYR A 1 199 ? -3.163 -3.480 13.574 1.00 98.25 199 TYR A CA 1
ATOM 1526 C C . TYR A 1 199 ? -2.578 -4.784 13.029 1.00 98.25 199 TYR A C 1
ATOM 1528 O O . TYR A 1 199 ? -1.595 -5.313 13.549 1.00 98.25 199 TYR A O 1
ATOM 1536 N N . ASN A 1 200 ? -3.145 -5.268 11.928 1.00 98.50 200 ASN A N 1
ATOM 1537 C CA . ASN A 1 200 ? -2.610 -6.408 11.191 1.00 98.50 200 ASN A CA 1
ATOM 1538 C C . ASN A 1 200 ? -1.792 -5.919 9.998 1.00 98.50 200 ASN A C 1
ATOM 1540 O O . ASN A 1 200 ? -2.107 -4.889 9.394 1.00 98.50 200 ASN A O 1
ATOM 1544 N N . ALA A 1 201 ? -0.774 -6.685 9.619 1.00 98.56 201 ALA A N 1
ATOM 1545 C CA . ALA A 1 201 ? -0.003 -6.396 8.420 1.00 98.56 201 ALA A CA 1
ATOM 1546 C C . ALA A 1 201 ? 0.523 -7.670 7.768 1.00 98.56 201 ALA A C 1
ATOM 1548 O O . ALA A 1 201 ? 0.919 -8.616 8.446 1.00 98.56 201 ALA A O 1
ATOM 1549 N N . LEU A 1 202 ? 0.515 -7.700 6.443 1.00 98.50 202 LEU A N 1
ATOM 1550 C CA . LEU A 1 202 ? 0.907 -8.859 5.666 1.00 98.50 202 LEU A CA 1
ATOM 1551 C C . LEU A 1 202 ? 1.908 -8.435 4.600 1.00 98.50 202 LEU A C 1
ATOM 1553 O O . LEU A 1 202 ? 1.615 -7.592 3.752 1.00 98.50 202 LEU A O 1
ATOM 1557 N N . GLN A 1 203 ? 3.079 -9.064 4.618 1.00 98.69 203 GLN A N 1
ATOM 1558 C CA . GLN A 1 203 ? 4.020 -8.949 3.523 1.00 98.69 203 GLN A CA 1
ATOM 1559 C C . GLN A 1 203 ? 3.484 -9.721 2.319 1.00 98.69 203 GLN A C 1
ATOM 1561 O O . GLN A 1 203 ? 3.007 -10.849 2.464 1.00 98.69 203 GLN A O 1
ATOM 1566 N N . VAL A 1 204 ? 3.536 -9.113 1.139 1.00 98.62 204 VAL A N 1
ATOM 1567 C CA . VAL A 1 204 ? 3.023 -9.699 -0.105 1.00 98.62 204 VAL A CA 1
ATOM 1568 C C . VAL A 1 204 ? 4.133 -9.897 -1.133 1.00 98.62 204 VAL A C 1
ATOM 1570 O O . VAL A 1 204 ? 5.290 -9.520 -0.916 1.00 98.62 204 VAL A O 1
ATOM 1573 N N . SER A 1 205 ? 3.790 -10.507 -2.272 1.00 98.19 205 SER A N 1
ATOM 1574 C CA . SER A 1 205 ? 4.757 -10.907 -3.293 1.00 98.19 205 SER A CA 1
ATOM 1575 C C . SER A 1 205 ? 5.782 -11.908 -2.738 1.00 98.19 205 SER A C 1
ATOM 1577 O O . SER A 1 205 ? 6.948 -11.873 -3.122 1.00 98.19 205 SER A O 1
ATOM 1579 N N . CYS A 1 206 ? 5.402 -12.799 -1.819 1.00 98.00 206 CYS A N 1
ATOM 1580 C CA . CYS A 1 206 ? 6.303 -13.781 -1.211 1.00 98.00 206 CYS A CA 1
ATOM 1581 C C . CYS A 1 206 ? 6.823 -14.787 -2.242 1.00 98.00 206 CYS A C 1
ATOM 1583 O O . CYS A 1 206 ? 8.007 -15.115 -2.250 1.00 98.00 206 CYS A O 1
ATOM 1585 N N . GLY A 1 207 ? 5.961 -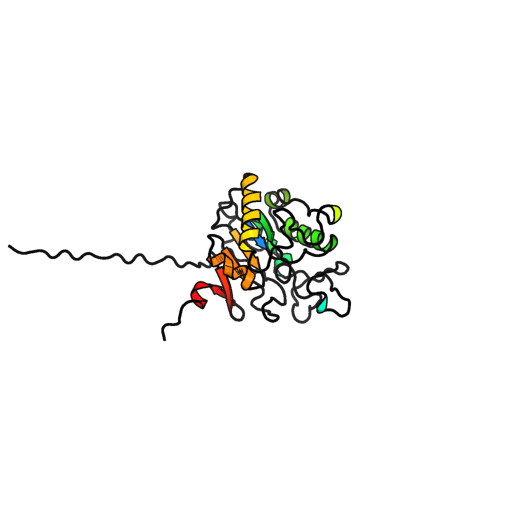15.230 -3.163 1.00 96.94 207 GLY A N 1
ATOM 1586 C CA . GLY A 1 207 ? 6.326 -16.192 -4.208 1.00 96.94 207 GLY A CA 1
ATOM 1587 C C . GLY A 1 207 ? 7.312 -15.660 -5.253 1.00 96.94 207 GLY A C 1
ATOM 1588 O O . GLY A 1 207 ? 7.915 -16.450 -5.975 1.00 96.94 207 GLY A O 1
ATOM 1589 N N . THR A 1 208 ? 7.490 -14.338 -5.344 1.00 96.44 208 THR A N 1
ATOM 1590 C CA . THR A 1 208 ? 8.335 -13.698 -6.361 1.00 96.44 208 THR A CA 1
ATOM 1591 C C . THR A 1 208 ? 9.101 -12.531 -5.744 1.00 96.44 208 THR A C 1
ATOM 1593 O O . THR A 1 208 ? 8.502 -11.505 -5.420 1.00 96.44 208 THR A O 1
ATOM 1596 N N . ARG A 1 209 ? 10.420 -12.660 -5.568 1.00 96.00 209 ARG A N 1
ATOM 1597 C CA . ARG A 1 209 ? 11.256 -11.672 -4.862 1.00 96.00 209 ARG A CA 1
ATOM 1598 C C . ARG A 1 209 ? 12.335 -11.083 -5.762 1.00 96.00 209 ARG A C 1
ATOM 1600 O O . ARG A 1 209 ? 12.908 -11.779 -6.593 1.00 96.00 209 ARG A O 1
ATOM 1607 N N . ASN A 1 210 ? 12.664 -9.820 -5.525 1.00 92.88 210 ASN A N 1
ATOM 1608 C CA . ASN A 1 210 ? 13.823 -9.128 -6.070 1.00 92.88 210 ASN A CA 1
ATOM 1609 C C . ASN A 1 210 ? 14.616 -8.505 -4.910 1.00 92.88 210 ASN A C 1
ATOM 1611 O O . ASN A 1 210 ? 14.362 -7.382 -4.476 1.00 92.88 210 ASN A O 1
ATOM 1615 N N . GLY A 1 211 ? 15.543 -9.285 -4.345 1.00 92.81 211 GLY A N 1
ATOM 1616 C CA . GLY A 1 211 ? 16.235 -8.917 -3.108 1.00 92.81 211 GLY A CA 1
ATOM 1617 C C . GLY A 1 211 ? 15.265 -8.835 -1.926 1.00 92.81 211 GLY A C 1
ATOM 1618 O O . GLY A 1 211 ? 14.507 -9.769 -1.671 1.00 92.81 211 GLY A O 1
ATOM 1619 N N . THR A 1 212 ? 15.268 -7.707 -1.213 1.00 93.69 212 THR A N 1
ATOM 1620 C CA . THR A 1 212 ? 14.368 -7.462 -0.070 1.00 93.69 212 THR A CA 1
ATOM 1621 C C . THR A 1 212 ? 12.969 -6.996 -0.477 1.00 93.69 212 THR A C 1
ATOM 1623 O O . THR A 1 212 ? 12.123 -6.807 0.394 1.00 93.69 212 THR A O 1
ATOM 1626 N N . ARG A 1 213 ? 12.694 -6.863 -1.781 1.00 94.69 213 ARG A N 1
ATOM 1627 C CA . ARG A 1 213 ? 11.425 -6.386 -2.350 1.00 94.69 213 ARG A CA 1
ATOM 1628 C C . ARG A 1 213 ? 10.692 -7.465 -3.145 1.00 94.69 213 ARG A C 1
ATOM 1630 O O . ARG A 1 213 ? 11.276 -8.485 -3.515 1.00 94.69 213 ARG A O 1
ATOM 1637 N N . GLY A 1 214 ? 9.405 -7.261 -3.374 1.00 96.50 214 GLY A N 1
ATOM 1638 C CA . GLY A 1 214 ? 8.574 -8.051 -4.264 1.00 96.50 214 GLY A CA 1
ATOM 1639 C C . GLY A 1 214 ? 8.956 -7.829 -5.723 1.00 96.50 214 GLY A C 1
ATOM 1640 O O . GLY A 1 214 ? 9.381 -6.746 -6.129 1.00 96.50 214 GLY A O 1
ATOM 1641 N N . LEU A 1 215 ? 8.816 -8.875 -6.531 1.00 96.44 215 LEU A N 1
ATOM 1642 C CA . LEU A 1 215 ? 9.019 -8.782 -7.971 1.00 96.44 215 LEU A CA 1
ATOM 1643 C C . LEU A 1 215 ? 7.698 -8.484 -8.681 1.00 96.44 215 LEU A C 1
ATOM 1645 O O . LEU A 1 215 ? 7.584 -7.446 -9.327 1.00 96.44 215 LEU A O 1
ATOM 1649 N N . CYS A 1 216 ? 6.704 -9.362 -8.545 1.00 97.69 216 CYS A N 1
ATOM 1650 C CA . CYS A 1 216 ? 5.474 -9.291 -9.331 1.00 97.69 216 CYS A CA 1
ATOM 1651 C C . CYS A 1 216 ? 4.346 -8.498 -8.679 1.00 97.69 216 CYS A C 1
ATOM 1653 O O . CYS A 1 216 ? 3.349 -8.229 -9.345 1.00 97.69 216 CYS A O 1
ATOM 1655 N N . GLY A 1 217 ? 4.498 -8.085 -7.426 1.00 98.25 217 GLY A N 1
ATOM 1656 C CA . GLY A 1 217 ? 3.392 -7.499 -6.687 1.00 98.25 217 GLY A CA 1
ATOM 1657 C C . GLY A 1 217 ? 2.604 -8.529 -5.897 1.00 98.25 217 GLY A C 1
ATOM 1658 O O . GLY A 1 217 ? 2.854 -9.734 -5.981 1.00 98.25 217 GLY A O 1
ATOM 1659 N N . GLY A 1 218 ? 1.652 -8.046 -5.104 1.00 98.25 218 GLY A N 1
ATOM 1660 C CA . GLY A 1 218 ? 0.787 -8.915 -4.323 1.00 98.25 218 GLY A CA 1
ATOM 1661 C C . GLY A 1 218 ? -0.099 -9.798 -5.199 1.00 98.25 218 GLY A C 1
ATOM 1662 O O . GLY A 1 218 ? -0.475 -9.446 -6.322 1.00 98.25 218 GLY A O 1
ATOM 1663 N N . THR A 1 219 ? -0.483 -10.942 -4.646 1.00 98.19 219 THR A N 1
ATOM 1664 C CA . THR A 1 219 ? -1.488 -11.843 -5.216 1.00 98.19 219 THR A CA 1
ATOM 1665 C C . THR A 1 219 ? -2.806 -11.762 -4.448 1.00 98.19 219 THR A C 1
ATOM 1667 O O . THR A 1 219 ? -2.863 -11.312 -3.304 1.00 98.19 219 THR A O 1
ATOM 1670 N N . LE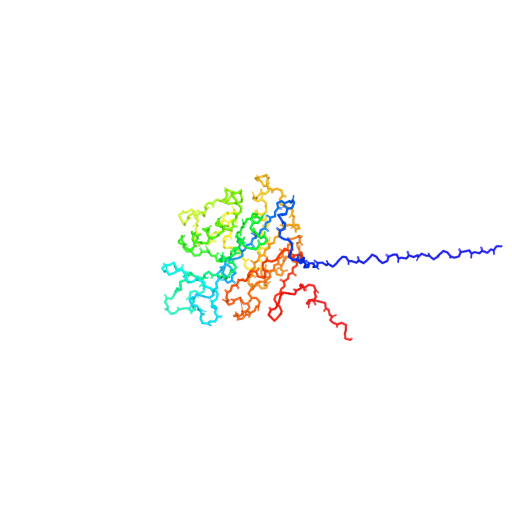U A 1 220 ? -3.888 -12.253 -5.057 1.00 97.19 220 LEU A N 1
ATOM 1671 C CA . LEU A 1 220 ? -5.201 -12.319 -4.400 1.00 97.19 220 LEU A CA 1
ATOM 1672 C C . LEU A 1 220 ? -5.173 -13.200 -3.148 1.00 97.19 220 LEU A C 1
ATOM 1674 O O . LEU A 1 220 ? -5.873 -12.923 -2.180 1.00 97.19 220 LEU A O 1
ATOM 1678 N N . GLN A 1 221 ? -4.360 -14.260 -3.170 1.00 95.69 221 GLN A N 1
ATOM 1679 C CA . GLN A 1 221 ? -4.228 -15.197 -2.060 1.00 95.69 221 GLN A CA 1
ATOM 1680 C C . GLN A 1 221 ? -3.470 -14.600 -0.877 1.00 95.69 221 GLN A C 1
ATOM 1682 O O . GLN A 1 221 ? -3.655 -15.083 0.228 1.00 95.69 221 GLN A O 1
ATOM 1687 N N . GLU A 1 222 ? -2.635 -13.584 -1.076 1.00 97.00 222 GLU A N 1
ATOM 1688 C CA . GLU A 1 222 ? -1.871 -12.940 0.001 1.00 97.00 222 GLU A CA 1
ATOM 1689 C C . GLU A 1 222 ? -2.668 -11.840 0.716 1.00 97.00 222 GLU A C 1
ATOM 1691 O O . GLU A 1 222 ? -2.343 -11.473 1.845 1.00 97.00 222 GLU A O 1
ATOM 1696 N N . ALA A 1 223 ? -3.733 -11.334 0.088 1.00 95.88 223 ALA A N 1
ATOM 1697 C CA . ALA A 1 223 ? -4.649 -10.366 0.680 1.00 95.88 223 ALA A CA 1
ATOM 1698 C C . ALA A 1 223 ? -5.744 -11.069 1.497 1.00 95.88 223 ALA A C 1
ATOM 1700 O O . ALA A 1 223 ? -6.894 -11.189 1.067 1.00 95.88 223 ALA A O 1
ATOM 1701 N N . GLN A 1 224 ? -5.372 -11.545 2.687 1.00 93.19 224 GLN A N 1
ATOM 1702 C CA . GLN A 1 224 ? -6.253 -12.279 3.602 1.00 93.19 224 GLN A CA 1
ATOM 1703 C C . GLN A 1 224 ? -6.617 -11.458 4.848 1.00 93.19 224 GLN A C 1
ATOM 1705 O O . GLN A 1 224 ? -5.798 -10.656 5.301 1.00 93.19 224 GLN A O 1
ATOM 1710 N N . PRO A 1 225 ? -7.790 -11.697 5.473 1.00 93.56 225 PRO A N 1
ATOM 1711 C CA . PRO A 1 225 ? -8.167 -11.079 6.745 1.00 93.56 225 PRO A CA 1
ATOM 1712 C C . PRO A 1 225 ? -7.464 -11.771 7.929 1.00 93.56 225 PRO A C 1
ATOM 1714 O O . PRO A 1 225 ? -8.098 -12.116 8.929 1.00 93.56 225 PRO A O 1
ATOM 1717 N N . ALA A 1 226 ? -6.167 -12.055 7.793 1.00 93.69 226 ALA A N 1
ATOM 1718 C CA . ALA A 1 226 ? -5.388 -12.714 8.830 1.00 93.69 226 ALA A CA 1
ATOM 1719 C C . ALA A 1 226 ? -5.085 -11.716 9.951 1.00 93.69 226 ALA A C 1
ATOM 1721 O O . ALA A 1 226 ? -4.680 -10.582 9.687 1.00 93.69 226 ALA A O 1
ATOM 1722 N N . LYS A 1 227 ? -5.299 -12.136 11.200 1.00 95.25 227 LYS A N 1
ATOM 1723 C CA . LYS A 1 227 ? -4.975 -11.310 12.363 1.00 95.25 227 LYS A CA 1
ATOM 1724 C C . LYS A 1 227 ? -3.518 -11.520 12.749 1.00 95.25 227 LYS A C 1
ATOM 1726 O O . LYS A 1 227 ? -3.078 -12.668 12.754 1.00 95.25 227 LYS A O 1
ATOM 1731 N N . GLY A 1 228 ? -2.810 -10.445 13.082 1.00 96.06 228 GLY A N 1
ATOM 1732 C CA . GLY A 1 228 ? -1.383 -10.434 13.400 1.00 96.06 228 GLY A CA 1
ATOM 1733 C C . GLY A 1 228 ? -0.506 -9.897 12.265 1.00 96.06 228 GLY A C 1
ATOM 1734 O O . GLY A 1 228 ? -0.988 -9.308 11.296 1.00 96.06 228 GLY A O 1
ATOM 1735 N N . VAL A 1 229 ? 0.807 -10.096 12.403 1.00 97.94 229 VAL A N 1
ATOM 1736 C CA . VAL A 1 229 ? 1.803 -9.668 11.412 1.00 97.94 229 VAL A CA 1
ATOM 1737 C C . VAL A 1 229 ? 2.400 -10.880 10.719 1.00 97.94 229 VAL A C 1
ATOM 1739 O O . VAL A 1 229 ? 2.959 -11.756 11.379 1.00 97.94 229 VAL A O 1
ATOM 1742 N N . PHE A 1 230 ? 2.305 -10.917 9.393 1.00 97.88 230 PHE A N 1
ATOM 1743 C CA . PHE A 1 230 ? 2.822 -11.998 8.563 1.00 97.88 230 PHE A CA 1
ATOM 1744 C C . PHE A 1 230 ? 3.924 -11.490 7.644 1.00 97.88 230 PHE A C 1
ATOM 1746 O O . PHE A 1 230 ? 3.741 -10.506 6.932 1.00 97.88 230 PHE A O 1
ATOM 1753 N N . LEU A 1 231 ? 5.056 -12.186 7.635 1.00 97.94 231 LEU A N 1
ATOM 1754 C CA . LEU A 1 231 ? 6.221 -11.878 6.813 1.00 97.94 231 LEU A CA 1
ATOM 1755 C C . LEU A 1 231 ? 6.454 -12.990 5.795 1.00 97.94 231 LEU A C 1
ATOM 1757 O O . LEU A 1 231 ? 6.057 -14.139 6.003 1.00 97.94 231 LEU A O 1
ATOM 1761 N N . CYS A 1 232 ? 7.110 -12.659 4.692 1.00 97.56 232 CYS A N 1
ATOM 1762 C CA . CYS A 1 232 ? 7.476 -13.641 3.689 1.00 97.56 232 CYS A CA 1
ATOM 1763 C C . CYS A 1 232 ? 8.644 -14.498 4.188 1.00 97.56 232 CYS A C 1
ATOM 1765 O O . CYS A 1 232 ? 9.733 -13.996 4.456 1.00 97.56 232 CYS A O 1
ATOM 1767 N N . HIS A 1 233 ? 8.444 -15.812 4.235 1.00 95.38 233 HIS A N 1
ATOM 1768 C CA . HIS A 1 233 ? 9.502 -16.792 4.446 1.00 95.38 233 HIS A CA 1
ATOM 1769 C C . HIS A 1 233 ? 9.451 -17.835 3.328 1.00 95.38 233 HIS A C 1
ATOM 1771 O O . HIS A 1 233 ? 8.510 -18.625 3.219 1.00 95.38 233 HIS A O 1
ATOM 1777 N N . GLY A 1 234 ? 10.453 -17.809 2.446 1.00 93.31 234 GLY A N 1
ATOM 1778 C CA . GLY A 1 234 ? 10.356 -18.505 1.165 1.00 93.31 234 GLY A CA 1
ATOM 1779 C C . GLY A 1 234 ? 9.187 -17.950 0.343 1.00 93.31 234 GLY A C 1
ATOM 1780 O O . GLY A 1 234 ? 9.046 -16.739 0.213 1.00 93.31 234 GLY A O 1
ATOM 1781 N N . ALA A 1 235 ? 8.339 -18.834 -0.184 1.00 94.12 235 ALA A N 1
ATOM 1782 C CA . ALA A 1 235 ? 7.192 -18.464 -1.016 1.00 94.12 235 ALA A CA 1
ATOM 1783 C C . ALA A 1 235 ? 5.886 -18.219 -0.230 1.00 94.12 235 ALA A C 1
ATOM 1785 O O . ALA A 1 235 ? 4.831 -18.082 -0.847 1.00 94.12 235 ALA A O 1
ATOM 1786 N N . ALA A 1 236 ? 5.926 -18.207 1.107 1.00 94.88 236 ALA A N 1
ATOM 1787 C CA . ALA A 1 236 ? 4.734 -18.182 1.954 1.00 94.88 236 ALA A CA 1
ATOM 1788 C C . ALA A 1 236 ? 4.753 -17.042 2.978 1.00 94.88 236 ALA A C 1
ATOM 1790 O O . ALA A 1 236 ? 5.815 -16.595 3.408 1.00 94.88 236 ALA A O 1
ATOM 1791 N N . GLN A 1 237 ? 3.558 -16.632 3.402 1.00 96.19 237 GLN A N 1
ATOM 1792 C CA . GLN A 1 237 ? 3.338 -15.757 4.551 1.00 96.19 237 GLN A CA 1
ATOM 1793 C C . GLN A 1 237 ? 3.399 -16.582 5.844 1.00 96.19 237 GLN A C 1
ATOM 1795 O O . GLN A 1 237 ? 2.665 -17.559 5.997 1.00 96.19 237 GLN A O 1
ATOM 1800 N N . VAL A 1 238 ? 4.264 -16.189 6.776 1.00 95.50 238 VAL A N 1
ATOM 1801 C CA . VAL A 1 238 ? 4.461 -16.834 8.083 1.00 95.50 238 VAL A CA 1
ATOM 1802 C C . VAL A 1 238 ? 4.310 -15.787 9.180 1.00 95.50 238 VAL A C 1
ATOM 1804 O O . VAL A 1 238 ? 4.733 -14.647 9.004 1.00 95.50 238 VAL A O 1
ATOM 1807 N N . CYS A 1 239 ? 3.699 -16.153 10.308 1.00 95.38 239 CYS A N 1
ATOM 1808 C CA . CYS A 1 239 ? 3.559 -15.242 11.440 1.00 95.38 239 CYS A CA 1
ATOM 1809 C C . CYS A 1 239 ? 4.939 -14.761 11.912 1.00 95.38 239 CYS A C 1
ATOM 1811 O O . CYS A 1 239 ? 5.835 -15.572 12.147 1.00 95.38 239 CYS A O 1
ATOM 1813 N N . ALA A 1 240 ? 5.109 -13.450 12.089 1.00 94.06 240 ALA A N 1
ATOM 1814 C CA . ALA A 1 240 ? 6.380 -12.855 12.502 1.00 94.06 240 ALA A CA 1
ATOM 1815 C C . ALA A 1 240 ? 6.893 -13.446 13.828 1.00 94.06 240 ALA A C 1
ATOM 1817 O O . ALA A 1 240 ? 8.083 -13.707 13.972 1.00 94.06 240 ALA A O 1
ATOM 1818 N N . GLN A 1 241 ? 5.988 -13.747 14.763 1.00 87.81 241 GLN A N 1
ATOM 1819 C CA . GLN A 1 241 ? 6.353 -14.338 16.052 1.00 87.81 241 GLN A CA 1
ATOM 1820 C C . GLN A 1 241 ? 6.934 -15.752 15.934 1.00 87.81 241 GLN A C 1
ATOM 1822 O O . GLN A 1 241 ? 7.797 -16.122 16.727 1.00 87.81 241 GLN A O 1
ATOM 1827 N N . ASP A 1 242 ? 6.506 -16.527 14.935 1.00 88.12 242 ASP A N 1
ATOM 1828 C CA . ASP A 1 242 ? 7.040 -17.872 14.695 1.00 88.12 242 ASP A CA 1
ATOM 1829 C C . ASP A 1 242 ? 8.462 -17.818 14.114 1.00 88.12 242 ASP A C 1
ATOM 1831 O O . ASP A 1 242 ? 9.240 -18.756 14.286 1.00 88.12 242 ASP A O 1
ATOM 1835 N N . LEU A 1 243 ? 8.816 -16.717 13.439 1.00 85.88 243 LEU A N 1
ATOM 1836 C CA . LEU A 1 243 ? 10.162 -16.477 12.910 1.00 85.88 243 LEU A CA 1
ATOM 1837 C C . LEU A 1 243 ? 11.137 -16.016 13.999 1.00 85.88 243 LEU A C 1
ATOM 1839 O O . LEU A 1 243 ? 12.319 -16.349 13.938 1.00 85.88 243 LEU A O 1
ATOM 1843 N N . ASP A 1 244 ? 10.636 -15.279 14.990 1.00 82.50 244 ASP A N 1
ATOM 1844 C CA . ASP A 1 244 ? 11.436 -14.745 16.095 1.00 82.50 244 ASP A CA 1
ATOM 1845 C C . ASP A 1 244 ? 11.588 -15.758 17.254 1.00 82.50 244 ASP A C 1
ATOM 1847 O O . ASP A 1 244 ? 12.406 -15.564 18.157 1.00 82.50 244 ASP A O 1
ATOM 1851 N N . SER A 1 245 ? 10.824 -16.859 17.241 1.00 72.81 245 SER A N 1
ATOM 1852 C CA . SER A 1 245 ? 10.898 -17.890 18.276 1.00 72.81 245 SER A CA 1
ATOM 1853 C C . SER A 1 245 ? 12.176 -18.728 18.122 1.00 72.81 245 SER A C 1
ATOM 1855 O O . SER A 1 245 ? 12.383 -19.349 17.071 1.00 72.81 245 SER A O 1
ATOM 1857 N N . PRO A 1 246 ? 13.053 -18.801 19.144 1.00 60.56 246 PRO A N 1
ATOM 1858 C CA . PRO A 1 246 ? 14.187 -19.707 19.100 1.00 60.56 246 PRO A CA 1
ATOM 1859 C C . PRO A 1 246 ? 13.632 -21.127 19.018 1.00 60.56 246 PRO A C 1
ATOM 1861 O O . PRO A 1 246 ? 12.973 -21.596 19.948 1.00 60.56 246 PRO A O 1
ATOM 1864 N N . ARG A 1 247 ? 13.879 -21.820 17.898 1.00 56.91 247 ARG A N 1
ATOM 1865 C CA . ARG A 1 247 ? 13.602 -23.257 17.809 1.00 56.91 247 ARG A CA 1
ATOM 1866 C C . ARG A 1 247 ? 14.289 -23.898 19.011 1.00 56.91 247 ARG A C 1
ATOM 1868 O O . ARG A 1 247 ? 15.510 -23.833 19.104 1.00 56.91 247 ARG A O 1
ATOM 1875 N N . LEU A 1 248 ? 13.513 -24.446 19.943 1.00 39.62 248 LEU A N 1
ATOM 1876 C CA . LEU A 1 248 ? 14.042 -25.289 21.009 1.00 39.62 248 LEU A CA 1
ATOM 1877 C C . LEU A 1 248 ? 14.704 -26.483 20.309 1.00 39.62 248 LEU A C 1
ATOM 1879 O O . LEU A 1 248 ? 14.004 -27.351 19.787 1.00 39.62 248 LEU A O 1
ATOM 1883 N N . ILE A 1 249 ? 16.033 -26.439 20.197 1.00 40.16 249 ILE A N 1
ATOM 1884 C CA . ILE A 1 249 ? 16.884 -27.565 19.796 1.00 40.16 249 ILE A CA 1
ATOM 1885 C C . ILE A 1 249 ? 17.227 -28.341 21.063 1.00 40.16 249 ILE A C 1
ATOM 1887 O O . ILE A 1 249 ? 17.602 -27.676 22.057 1.00 40.16 249 ILE A O 1
#

Secondary structure (DSSP, 8-state):
-------------PPPPS-B------PPPSS--EEEE-IIIIIB-STT-TTT-TT-EEEEEEEE-TTGGGSTTS-EEEEE-HHHHTGGGSGGGGSEEEEE-SS---SHHHHHHHHHHHHHHS-HHHHHH--PPPPTTTS-TTSPPPTTEE-SPPTT-HHHHHHHHHHHHHTTT----GGGEEEEES-HHHHGGGGGSSSEEEE--TTSEETTEESS---TTT----BSEEEEETTEEEEHHHHHS----

Sequence (249 aa):
MFRVLGFCLVAWARAEPACTSRAVESAAPARPCLCAFDVDRTLTGFQELLSECPRNLVMEGIKDYAYLYATPRGFGFLTLSQLSQGLNTTFCRNCYLGIASAGGVGLDDEKQAILAALKAAASAEASAAMPNWTTEADVTLQEQTPPPFVAWCPEGQKHLCTAKIVEWYRARDVPILDEDVYFFDDKEDNVRPFTGTSYNALQVSCGTRNGTRGLCGGTLQEAQPAKGVFLCHGAAQVCAQDLDSPRLI

pLDDT: mean 86.69, std 16.35, range [36.66, 98.81]

Foldseek 3Di:
DDDDDDDPPPDDDDPDDQKDFDDDDLDQDPAAFEEEEAVELAQFFAAPPCVQQVLKDFPPPAWDQPPLVVDPVSTGTTIGFQCLQPLLVASCQNHQYAYAYLAPCDAPSSQVVSLVSNLVNHDPVSNVPDDRWDHCVRDPRQDFTQPSYTYNQDQLRSVVNQVRNCVVCVVVVRNHDQQRYEYEAQACSNQVSCQVDQHEYFHALLQADDVRGHHRHGHSVRRGSMRATWDRDRSDTDHPVVVVDDPPD

Radius of gyration: 20.36 Å; chains: 1; bounding box: 38×55×86 Å

Organism: NCBI:txid2562239